Protein AF-A0A6B0VA42-F1 (afdb_monomer)

Structure (mmCIF, N/CA/C/O backbone):
data_AF-A0A6B0VA42-F1
#
_entry.id   AF-A0A6B0VA42-F1
#
loop_
_atom_site.group_PDB
_atom_site.id
_atom_site.type_symbol
_atom_site.label_atom_id
_atom_site.label_alt_id
_atom_site.label_comp_id
_atom_site.label_asym_id
_atom_site.label_entity_id
_atom_site.label_seq_id
_atom_site.pdbx_PDB_ins_code
_atom_site.Cartn_x
_atom_site.Cartn_y
_atom_site.Cartn_z
_atom_site.occupancy
_atom_site.B_iso_or_equiv
_atom_site.auth_seq_id
_atom_site.auth_comp_id
_atom_site.auth_asym_id
_atom_site.auth_atom_id
_atom_site.pdbx_PDB_model_num
ATOM 1 N N . MET A 1 1 ? 1.747 31.977 -70.999 1.00 44.69 1 MET A N 1
ATOM 2 C CA . MET A 1 1 ? 3.084 31.572 -70.512 1.00 44.69 1 MET A CA 1
ATOM 3 C C . MET A 1 1 ? 2.967 30.161 -69.971 1.00 44.69 1 MET A C 1
ATOM 5 O O . MET A 1 1 ? 1.981 29.855 -69.319 1.00 44.69 1 MET A O 1
ATOM 9 N N . ASN A 1 2 ? 3.865 29.289 -70.415 1.00 38.22 2 ASN A N 1
ATOM 10 C CA . ASN A 1 2 ? 3.577 27.893 -70.753 1.00 38.22 2 ASN A CA 1
ATOM 11 C C . ASN A 1 2 ? 3.770 26.934 -69.562 1.00 38.22 2 ASN A C 1
ATOM 13 O O . ASN A 1 2 ? 4.491 27.255 -68.621 1.00 38.22 2 ASN A O 1
ATOM 17 N N . CYS A 1 3 ? 3.230 25.710 -69.646 1.00 45.69 3 CYS A N 1
ATOM 18 C CA . CYS A 1 3 ? 3.520 24.607 -68.705 1.00 45.69 3 CYS A CA 1
ATOM 19 C C . CYS A 1 3 ? 5.027 24.335 -68.506 1.00 45.69 3 CYS A C 1
ATOM 21 O O . CYS A 1 3 ? 5.419 23.721 -67.520 1.00 45.69 3 CYS A O 1
ATOM 23 N N . TRP A 1 4 ? 5.883 24.837 -69.399 1.00 45.12 4 TRP A N 1
ATOM 24 C CA . TRP A 1 4 ? 7.340 24.806 -69.269 1.00 45.12 4 TRP A CA 1
ATOM 25 C C . TRP A 1 4 ? 7.902 25.739 -68.182 1.00 45.12 4 TRP A C 1
ATOM 27 O O . TRP A 1 4 ? 8.903 25.406 -67.557 1.00 45.12 4 TRP A O 1
ATOM 37 N N . THR A 1 5 ? 7.248 26.870 -67.897 1.00 49.97 5 THR A N 1
ATOM 38 C CA . THR A 1 5 ? 7.716 27.834 -66.881 1.00 49.97 5 THR A CA 1
ATOM 39 C C . THR A 1 5 ? 7.358 27.440 -65.444 1.00 49.97 5 THR A C 1
ATOM 41 O O . THR A 1 5 ? 8.061 27.847 -64.528 1.00 49.97 5 THR A O 1
ATOM 44 N N . ALA A 1 6 ? 6.330 26.607 -65.235 1.00 49.38 6 ALA A N 1
ATOM 45 C CA . ALA A 1 6 ? 5.951 26.114 -63.902 1.00 49.38 6 ALA A CA 1
ATOM 46 C C . ALA A 1 6 ? 6.795 24.908 -63.438 1.00 49.38 6 ALA A C 1
ATOM 48 O O . ALA A 1 6 ? 7.031 24.732 -62.246 1.00 49.38 6 ALA A O 1
ATOM 49 N N . ALA A 1 7 ? 7.302 24.097 -64.375 1.00 50.25 7 ALA A N 1
ATOM 50 C CA . ALA A 1 7 ? 8.185 22.972 -64.060 1.00 50.25 7 ALA A CA 1
ATOM 51 C C . ALA A 1 7 ? 9.608 23.426 -63.673 1.00 50.25 7 ALA A C 1
ATOM 53 O O . ALA A 1 7 ? 10.260 22.795 -62.843 1.00 50.25 7 ALA A O 1
ATOM 54 N N . GLN A 1 8 ? 10.087 24.546 -64.230 1.00 50.28 8 GLN A N 1
ATOM 55 C CA . GLN A 1 8 ? 11.404 25.101 -63.895 1.00 50.28 8 GLN A CA 1
ATOM 56 C C . GLN A 1 8 ? 11.434 25.799 -62.529 1.00 50.28 8 GLN A C 1
ATOM 58 O O . GLN A 1 8 ? 12.449 25.723 -61.841 1.00 50.28 8 GLN A O 1
ATOM 63 N N . THR A 1 9 ? 10.335 26.423 -62.093 1.00 52.03 9 THR A N 1
ATOM 64 C CA . THR A 1 9 ? 10.258 27.017 -60.749 1.00 52.03 9 THR A CA 1
ATOM 65 C C . THR A 1 9 ? 10.213 25.957 -59.649 1.00 52.03 9 THR A C 1
ATOM 67 O O . THR A 1 9 ? 10.878 26.141 -58.635 1.00 52.03 9 THR A O 1
ATOM 70 N N . PHE A 1 10 ? 9.544 24.816 -59.867 1.00 49.88 10 PHE A N 1
ATOM 71 C CA . PHE A 1 10 ? 9.511 23.716 -58.890 1.00 49.88 10 PHE A CA 1
ATOM 72 C C . PHE A 1 10 ? 10.843 22.947 -58.788 1.00 49.88 10 PHE A C 1
ATOM 74 O O . PHE A 1 10 ? 11.231 22.526 -57.699 1.00 49.88 10 PHE A O 1
ATOM 81 N N . MET A 1 11 ? 11.593 22.803 -59.890 1.00 49.06 11 MET A N 1
ATOM 82 C CA . MET A 1 11 ? 12.923 22.170 -59.848 1.00 49.06 11 MET A CA 1
ATOM 83 C C . MET A 1 11 ? 14.006 23.070 -59.234 1.00 49.06 11 MET A C 1
ATOM 85 O O . MET A 1 11 ? 14.926 22.560 -58.601 1.00 49.06 11 MET A O 1
ATOM 89 N N . MET A 1 12 ? 13.890 24.397 -59.348 1.00 49.81 12 MET A N 1
ATOM 90 C CA . MET A 1 12 ? 14.850 25.319 -58.725 1.00 49.81 12 MET A CA 1
ATOM 91 C C . MET A 1 12 ? 14.596 25.522 -57.222 1.00 49.81 12 MET A C 1
ATOM 93 O O . MET A 1 12 ? 15.553 25.726 -56.482 1.00 49.81 12 MET A O 1
ATOM 97 N N . SER A 1 13 ? 13.356 25.393 -56.732 1.00 47.53 13 SER A N 1
ATOM 98 C CA . SER A 1 13 ? 13.074 25.398 -55.286 1.00 47.53 13 SER A CA 1
ATOM 99 C C . SER A 1 13 ? 13.470 24.089 -54.593 1.00 47.53 13 SER A C 1
ATOM 101 O O . SER A 1 13 ? 13.867 24.116 -53.431 1.00 47.53 13 SER A O 1
ATOM 103 N N . ALA A 1 14 ? 13.445 22.956 -55.305 1.00 46.78 14 ALA A N 1
ATOM 104 C CA . ALA A 1 14 ? 13.923 21.673 -54.781 1.00 46.78 14 ALA A CA 1
ATOM 105 C C . ALA A 1 14 ? 15.460 21.602 -54.652 1.00 46.78 14 ALA A C 1
ATOM 107 O O . ALA A 1 14 ? 15.970 20.842 -53.836 1.00 46.78 14 ALA A O 1
ATOM 108 N N . LEU A 1 15 ? 16.207 22.424 -55.400 1.00 48.72 15 LEU A N 1
ATOM 109 C CA . LEU A 1 15 ? 17.674 22.493 -55.324 1.00 48.72 15 LEU A CA 1
ATOM 110 C C . LEU A 1 15 ? 18.203 23.496 -54.283 1.00 48.72 15 LEU A C 1
ATOM 112 O O . LEU A 1 15 ? 19.375 23.431 -53.923 1.00 48.72 15 LEU A O 1
ATOM 116 N N . ILE A 1 16 ? 17.359 24.390 -53.754 1.00 49.50 16 ILE A N 1
ATOM 117 C CA . ILE A 1 16 ? 17.755 25.375 -52.726 1.00 49.50 16 ILE A CA 1
ATOM 118 C C . ILE A 1 16 ? 17.548 24.832 -51.295 1.00 49.50 16 ILE A C 1
ATOM 120 O O . ILE A 1 16 ? 18.102 25.372 -50.343 1.00 49.50 16 ILE A O 1
ATOM 124 N N . CYS A 1 17 ? 16.861 23.696 -51.124 1.00 45.25 17 CYS A N 1
ATOM 125 C CA . CYS A 1 17 ? 16.760 22.987 -49.838 1.00 45.25 17 CYS A CA 1
ATOM 126 C C . CYS A 1 17 ? 17.795 21.854 -49.661 1.00 45.25 17 CYS A C 1
ATOM 128 O O . CYS A 1 17 ? 17.625 20.986 -48.811 1.00 45.25 17 CYS A O 1
ATOM 130 N N . SER A 1 18 ? 18.883 21.837 -50.442 1.00 49.12 18 SER A N 1
ATOM 131 C CA . SER A 1 18 ? 19.972 20.845 -50.298 1.00 49.12 18 SER A CA 1
ATOM 132 C C . SER A 1 18 ? 21.356 21.446 -50.025 1.00 49.12 18 SER A C 1
ATOM 134 O O . SER A 1 18 ? 22.364 20.750 -50.087 1.00 49.12 18 SER A O 1
ATOM 136 N N . THR A 1 19 ? 21.434 22.721 -49.649 1.00 50.19 19 THR A N 1
ATOM 137 C CA . THR A 1 19 ? 22.678 23.369 -49.205 1.00 50.19 19 THR A CA 1
ATOM 138 C C . THR A 1 19 ? 22.367 24.108 -47.903 1.00 50.19 19 THR A C 1
ATOM 140 O O . THR A 1 19 ? 21.946 25.254 -47.940 1.00 50.19 19 THR A O 1
ATOM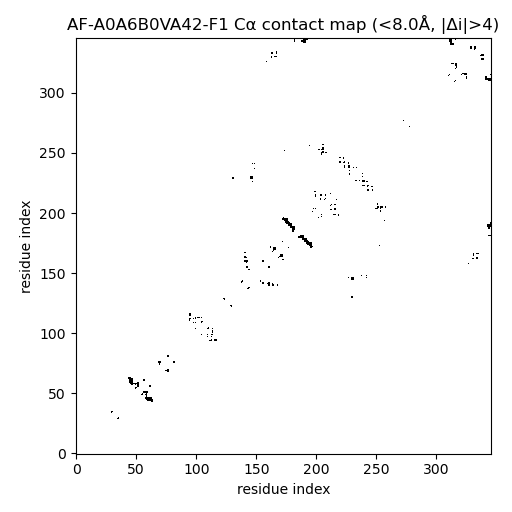 143 N N . THR A 1 20 ? 22.363 23.473 -46.732 1.00 48.91 20 THR A N 1
ATOM 144 C CA . THR A 1 20 ? 23.568 23.078 -45.993 1.00 48.91 20 THR A CA 1
ATOM 145 C C . THR A 1 20 ? 23.289 21.892 -45.056 1.00 48.91 20 THR A C 1
ATOM 147 O O . THR A 1 20 ? 23.184 22.058 -43.841 1.00 48.91 20 THR A O 1
ATOM 150 N N . ALA A 1 21 ? 23.247 20.666 -45.574 1.00 46.59 21 ALA A N 1
ATOM 151 C CA . ALA A 1 21 ? 23.786 19.570 -44.776 1.00 46.59 21 ALA A CA 1
ATOM 152 C C . ALA A 1 21 ? 25.305 19.715 -44.884 1.00 46.59 21 ALA A C 1
ATOM 154 O O . ALA A 1 21 ? 25.906 19.300 -45.873 1.00 46.59 21 ALA A O 1
ATOM 155 N N . HIS A 1 22 ? 25.927 20.410 -43.927 1.00 43.66 22 HIS A N 1
ATOM 156 C CA . HIS A 1 22 ? 27.373 20.322 -43.767 1.00 43.66 22 HIS A CA 1
ATOM 157 C C . HIS A 1 22 ? 27.690 18.831 -43.634 1.00 43.66 22 HIS A C 1
ATOM 159 O O . HIS A 1 22 ? 27.374 18.221 -42.614 1.00 43.66 22 HIS A O 1
ATOM 165 N N . THR A 1 23 ? 28.282 18.231 -44.665 1.00 49.62 23 THR A N 1
ATOM 166 C CA . THR A 1 23 ? 28.913 16.920 -44.559 1.00 49.62 23 THR A CA 1
ATOM 167 C C . THR A 1 23 ? 30.106 17.097 -43.625 1.00 49.62 23 THR A C 1
ATOM 169 O O . THR A 1 23 ? 31.221 17.378 -44.064 1.00 49.62 23 THR A O 1
ATOM 172 N N . LYS A 1 24 ? 29.850 17.038 -42.312 1.00 49.50 24 LYS A N 1
ATOM 173 C CA . LYS A 1 24 ? 30.882 16.803 -41.305 1.00 49.50 24 LYS A CA 1
ATOM 174 C C . LYS A 1 24 ? 31.563 15.500 -41.713 1.00 49.50 24 LYS A C 1
ATOM 176 O O . LYS A 1 24 ? 30.889 14.484 -41.862 1.00 49.50 24 LYS A O 1
ATOM 181 N N . GLY A 1 25 ? 32.859 15.575 -42.005 1.00 50.25 25 GLY A N 1
ATOM 182 C CA . GLY A 1 25 ? 33.636 14.433 -42.480 1.00 50.25 25 GLY A CA 1
ATOM 183 C C . GLY A 1 25 ? 33.580 13.250 -41.511 1.00 50.25 25 GLY A C 1
ATOM 184 O O . GLY A 1 25 ? 33.308 13.426 -40.323 1.00 50.25 25 GLY A O 1
ATOM 185 N N . GLU A 1 26 ? 33.890 12.056 -42.023 1.00 58.03 26 GLU A N 1
ATOM 186 C CA . GLU A 1 26 ? 33.986 10.776 -41.288 1.00 58.03 26 GLU A CA 1
ATOM 187 C C . GLU A 1 26 ? 34.833 10.825 -39.995 1.00 58.03 26 GLU A C 1
ATOM 189 O O . GLU A 1 26 ? 34.763 9.912 -39.168 1.00 58.03 26 GLU A O 1
ATOM 194 N N . ASP A 1 27 ? 35.613 11.887 -39.791 1.00 60.84 27 ASP A N 1
ATOM 195 C CA . ASP A 1 27 ? 36.514 12.070 -38.654 1.00 60.84 27 ASP A CA 1
ATOM 196 C C . ASP A 1 27 ? 35.870 12.672 -37.392 1.00 60.84 27 ASP A C 1
ATOM 198 O O . ASP A 1 27 ? 36.517 12.683 -36.348 1.00 60.84 27 ASP A O 1
ATOM 202 N N . ASP A 1 28 ? 34.604 13.111 -37.428 1.00 80.69 28 ASP A N 1
ATOM 203 C CA . ASP A 1 28 ? 33.901 13.656 -36.244 1.00 80.69 28 ASP A CA 1
ATOM 204 C C . ASP A 1 28 ? 33.003 12.620 -35.528 1.00 80.69 28 ASP A C 1
ATOM 206 O O . ASP A 1 28 ? 32.184 12.951 -34.669 1.00 80.69 28 ASP A O 1
ATOM 210 N N . VAL A 1 29 ? 33.126 11.333 -35.882 1.00 87.69 29 VAL A N 1
ATOM 211 C CA . VAL A 1 29 ? 32.385 10.241 -35.230 1.00 87.69 29 VAL A CA 1
ATOM 212 C C . VAL A 1 29 ? 33.103 9.816 -33.951 1.00 87.69 29 VAL A C 1
ATOM 214 O O . VAL A 1 29 ? 34.269 9.416 -33.976 1.00 87.69 29 VAL A O 1
ATOM 217 N N . CYS A 1 30 ? 32.393 9.837 -32.822 1.00 90.88 30 CYS A N 1
ATOM 218 C CA . CYS A 1 30 ? 32.940 9.382 -31.548 1.00 90.88 30 CYS A CA 1
ATOM 219 C C . CYS A 1 30 ? 33.267 7.877 -31.581 1.00 90.88 30 CYS A C 1
ATOM 221 O O . CYS A 1 30 ? 32.377 7.035 -31.683 1.00 90.88 30 CYS A O 1
ATOM 223 N N . LYS A 1 31 ? 34.552 7.535 -31.429 1.00 92.31 31 LYS A N 1
ATOM 224 C CA . LYS A 1 31 ? 35.068 6.149 -31.433 1.00 92.31 31 LYS A CA 1
ATOM 225 C C . LYS A 1 31 ? 35.488 5.651 -30.046 1.00 92.31 31 LYS A C 1
ATOM 227 O O . LYS A 1 31 ? 36.218 4.672 -29.928 1.00 92.31 31 LYS A O 1
ATOM 232 N N . THR A 1 32 ? 35.071 6.333 -28.978 1.00 95.94 32 THR A N 1
ATOM 233 C CA . THR A 1 32 ? 35.323 5.834 -27.618 1.00 95.94 32 THR A CA 1
ATOM 234 C C . THR A 1 32 ? 34.522 4.556 -27.375 1.00 95.94 32 THR A C 1
ATOM 236 O O . THR A 1 32 ? 33.442 4.372 -27.941 1.00 95.94 32 THR A O 1
ATOM 239 N N . THR A 1 33 ? 35.009 3.691 -26.484 1.00 96.19 33 THR A N 1
ATOM 240 C CA . THR A 1 33 ? 34.310 2.452 -26.110 1.00 96.19 33 THR A CA 1
ATOM 241 C C . THR A 1 33 ? 32.868 2.713 -25.664 1.00 96.19 33 THR A C 1
ATOM 243 O O . THR A 1 33 ? 31.966 1.961 -26.024 1.00 96.19 33 THR A O 1
ATOM 246 N N . HIS A 1 34 ? 32.631 3.804 -24.929 1.00 94.94 34 HIS A N 1
ATOM 247 C CA . HIS A 1 34 ? 31.292 4.192 -24.484 1.00 94.94 34 HIS A CA 1
ATOM 248 C C . HIS A 1 34 ? 30.381 4.593 -25.649 1.00 94.94 34 HIS A C 1
ATOM 250 O O . HIS A 1 34 ? 29.252 4.115 -25.715 1.00 94.94 34 HIS A O 1
ATOM 256 N N . CYS A 1 35 ? 30.873 5.406 -26.592 1.00 95.44 35 CYS A N 1
ATOM 257 C CA . CYS A 1 35 ? 30.102 5.803 -27.772 1.00 95.44 35 CYS A CA 1
ATOM 258 C C . CYS A 1 35 ? 29.757 4.608 -28.663 1.00 95.44 35 CYS A C 1
ATOM 260 O O . CYS A 1 35 ? 28.619 4.484 -29.104 1.00 95.44 35 CYS A O 1
ATOM 262 N N . MET A 1 36 ? 30.714 3.704 -28.893 1.00 95.31 36 MET A N 1
ATOM 263 C CA . MET A 1 36 ? 30.467 2.499 -29.685 1.00 95.31 36 MET A CA 1
ATOM 264 C C . MET A 1 36 ? 29.426 1.594 -29.026 1.00 95.31 36 MET A C 1
ATOM 266 O O . MET A 1 36 ? 28.509 1.132 -29.698 1.00 95.31 36 MET A O 1
ATOM 270 N N . ARG A 1 37 ? 29.534 1.370 -27.709 1.00 95.62 37 ARG A N 1
ATOM 271 C CA . ARG A 1 37 ? 28.561 0.570 -26.959 1.00 95.62 37 ARG A CA 1
ATOM 272 C C . ARG A 1 37 ? 27.157 1.171 -27.037 1.00 95.62 37 ARG A C 1
ATOM 274 O O . ARG A 1 37 ? 26.227 0.461 -27.396 1.00 95.62 37 ARG A O 1
ATOM 281 N N . LEU A 1 38 ? 27.018 2.465 -26.747 1.00 93.88 38 LEU A N 1
ATOM 282 C CA . LEU A 1 38 ? 25.724 3.146 -26.792 1.00 93.88 38 LEU A CA 1
ATOM 283 C C . LEU A 1 38 ? 25.135 3.156 -28.210 1.00 93.88 38 LEU A C 1
ATOM 285 O O . LEU A 1 38 ? 23.942 2.934 -28.382 1.00 93.88 38 LEU A O 1
ATOM 289 N N . GLY A 1 39 ? 25.970 3.377 -29.230 1.00 94.62 39 GLY A N 1
ATOM 290 C CA . GLY A 1 39 ? 25.543 3.337 -30.628 1.00 94.62 39 GLY A CA 1
ATOM 291 C C . GLY A 1 39 ? 24.991 1.969 -31.034 1.00 94.62 39 GLY A C 1
ATOM 292 O O . GLY A 1 39 ? 23.969 1.904 -31.713 1.00 94.62 39 GLY A O 1
ATOM 293 N N . LEU A 1 40 ? 25.621 0.881 -30.577 1.00 93.50 40 LEU A N 1
ATOM 294 C CA . LEU A 1 40 ? 25.123 -0.481 -30.785 1.00 93.50 40 LEU A CA 1
ATOM 295 C C . LEU A 1 40 ? 23.807 -0.728 -30.035 1.00 93.50 40 LEU A C 1
ATOM 297 O O . LEU A 1 40 ? 22.853 -1.204 -30.641 1.00 93.50 40 LEU A O 1
ATOM 301 N N . GLU A 1 41 ? 23.729 -0.358 -28.753 1.00 91.06 41 GLU A N 1
ATOM 302 C CA . GLU A 1 41 ? 22.510 -0.511 -27.943 1.00 91.06 41 GLU A CA 1
ATOM 303 C C . GLU A 1 41 ? 21.316 0.238 -28.566 1.00 91.06 41 GLU A C 1
ATOM 305 O O . GLU A 1 41 ? 20.216 -0.310 -28.655 1.00 91.06 41 GLU A O 1
ATOM 310 N N . LEU A 1 42 ? 21.536 1.460 -29.063 1.00 91.75 42 LEU A N 1
ATOM 311 C CA . LEU A 1 42 ? 20.509 2.252 -29.738 1.00 91.75 42 LEU A CA 1
ATOM 312 C C . LEU A 1 42 ? 20.111 1.642 -31.091 1.00 91.75 42 LEU A C 1
ATOM 314 O O . LEU A 1 42 ? 18.925 1.506 -31.390 1.00 91.75 42 LEU A O 1
ATOM 318 N N . SER A 1 43 ? 21.092 1.240 -31.903 1.00 92.44 43 SER A N 1
ATOM 319 C CA . SER A 1 43 ? 20.843 0.609 -33.205 1.00 92.44 43 SER A CA 1
ATOM 320 C C . SER A 1 43 ? 20.054 -0.700 -33.080 1.00 92.44 43 SER A C 1
ATOM 322 O O . SER A 1 43 ? 19.248 -1.022 -33.956 1.00 92.44 43 SER A O 1
ATOM 324 N N . ASP A 1 44 ? 20.267 -1.454 -32.001 1.00 92.12 44 ASP A N 1
ATOM 325 C CA . ASP A 1 44 ? 19.540 -2.694 -31.720 1.00 92.12 44 ASP A CA 1
ATOM 326 C C . ASP A 1 44 ? 18.060 -2.447 -31.376 1.00 92.12 44 ASP A C 1
ATOM 328 O O . ASP A 1 44 ? 17.215 -3.309 -31.637 1.00 92.12 44 ASP A O 1
ATOM 332 N N . ALA A 1 45 ? 17.728 -1.277 -30.820 1.00 92.56 45 ALA A N 1
ATOM 333 C CA . ALA A 1 45 ? 16.364 -0.894 -30.450 1.00 92.56 45 ALA A CA 1
ATOM 334 C C . ALA A 1 45 ? 15.577 -0.228 -31.597 1.00 92.56 45 ALA A C 1
ATOM 336 O O . ALA A 1 45 ? 14.366 -0.449 -31.710 1.00 92.56 45 ALA A O 1
ATOM 337 N N . ILE A 1 46 ? 16.260 0.531 -32.466 1.00 94.69 46 ILE A N 1
ATOM 338 C CA . ILE A 1 46 ? 15.633 1.329 -33.530 1.00 94.69 46 ILE A CA 1
ATOM 339 C C . ILE A 1 46 ? 15.007 0.456 -34.628 1.00 94.69 46 ILE A C 1
ATOM 341 O O . ILE A 1 46 ? 15.672 -0.362 -35.276 1.00 94.69 46 ILE A O 1
ATOM 345 N N . ASN A 1 47 ? 13.732 0.705 -34.922 1.00 95.94 47 ASN A N 1
ATOM 346 C CA . ASN A 1 47 ? 13.031 0.239 -36.111 1.00 95.94 47 ASN A CA 1
ATOM 347 C C . ASN A 1 47 ? 13.118 1.267 -37.251 1.00 95.94 47 ASN A C 1
ATOM 349 O O . ASN A 1 47 ? 12.203 2.052 -37.470 1.00 95.94 47 ASN A O 1
ATOM 353 N N . ALA A 1 48 ? 14.194 1.204 -38.038 1.00 93.38 48 ALA A N 1
ATOM 354 C CA . ALA A 1 48 ? 14.416 2.108 -39.172 1.00 93.38 48 ALA A CA 1
ATOM 355 C C . ALA A 1 48 ? 13.401 1.966 -40.331 1.00 93.38 48 ALA A C 1
ATOM 357 O O . ALA A 1 48 ? 13.506 2.686 -41.319 1.00 93.38 48 ALA A O 1
ATOM 358 N N . SER A 1 49 ? 12.463 1.014 -40.257 1.00 94.69 49 SER A N 1
ATOM 359 C CA . SER A 1 49 ? 11.376 0.868 -41.232 1.00 94.69 49 SER A CA 1
ATOM 360 C C . SER A 1 49 ? 10.137 1.703 -40.894 1.00 94.69 49 SER A C 1
ATOM 362 O O . SER A 1 49 ? 9.276 1.838 -41.757 1.00 94.69 49 SER A O 1
ATOM 364 N N . ALA A 1 50 ? 10.030 2.226 -39.669 1.00 95.50 50 ALA A N 1
ATOM 365 C CA . ALA A 1 50 ? 8.994 3.183 -39.290 1.00 95.50 50 ALA A CA 1
ATOM 366 C C . ALA A 1 50 ? 9.436 4.614 -39.640 1.00 95.50 50 ALA A C 1
ATOM 368 O O . ALA A 1 50 ? 10.631 4.911 -39.605 1.00 95.50 50 ALA A O 1
ATOM 369 N N . ASP A 1 51 ? 8.491 5.497 -39.966 1.00 95.81 51 ASP A N 1
ATOM 370 C CA . ASP A 1 51 ? 8.775 6.929 -40.091 1.00 95.81 51 ASP A CA 1
ATOM 371 C C . ASP A 1 51 ? 8.730 7.567 -38.687 1.00 95.81 51 ASP A C 1
ATOM 373 O O . ASP A 1 51 ? 7.689 7.497 -38.025 1.00 95.81 51 ASP A O 1
ATOM 377 N N . PRO A 1 52 ? 9.826 8.174 -38.194 1.00 95.88 52 PRO A N 1
ATOM 378 C CA . PRO A 1 52 ? 9.832 8.834 -36.890 1.00 95.88 52 PRO A CA 1
ATOM 379 C C . PRO A 1 52 ? 8.870 10.027 -36.795 1.00 95.88 52 PRO A C 1
ATOM 381 O O . PRO A 1 52 ? 8.536 10.422 -35.680 1.00 95.88 52 PRO A O 1
ATOM 384 N N . CYS A 1 53 ? 8.452 10.620 -37.919 1.00 97.12 53 CYS A N 1
ATOM 385 C CA . CYS A 1 53 ? 7.457 11.691 -37.948 1.00 97.12 53 CYS A CA 1
ATOM 386 C C . CYS A 1 53 ? 6.019 11.174 -37.795 1.00 97.12 53 CYS A C 1
ATOM 388 O O . CYS A 1 53 ? 5.160 11.948 -37.378 1.00 97.12 53 CYS A O 1
ATOM 390 N N . ASP A 1 54 ? 5.779 9.891 -38.081 1.00 97.50 54 ASP A N 1
ATOM 391 C CA . ASP A 1 54 ? 4.463 9.257 -37.951 1.00 97.50 54 ASP A CA 1
ATOM 392 C C . ASP A 1 54 ? 4.308 8.538 -36.601 1.00 97.50 54 ASP A C 1
ATOM 394 O O . ASP A 1 54 ? 3.314 8.728 -35.904 1.00 97.50 54 ASP A O 1
ATOM 398 N N . ASP A 1 55 ? 5.294 7.720 -36.209 1.00 97.00 55 ASP A N 1
ATOM 399 C CA . ASP A 1 55 ? 5.307 7.000 -34.928 1.00 97.00 55 ASP A CA 1
ATOM 400 C C . ASP A 1 55 ? 6.735 6.922 -34.372 1.00 97.00 55 ASP A C 1
ATOM 402 O O . ASP A 1 55 ? 7.493 5.966 -34.585 1.00 97.00 55 ASP A O 1
ATOM 406 N N . PHE A 1 56 ? 7.109 7.962 -33.625 1.00 96.88 56 PHE A N 1
ATOM 407 C CA . PHE A 1 56 ? 8.423 8.037 -32.996 1.00 96.88 56 PHE A CA 1
ATOM 408 C C . PHE A 1 56 ? 8.658 6.900 -31.992 1.00 96.88 56 PHE A C 1
ATOM 410 O O . PHE A 1 56 ? 9.789 6.431 -31.857 1.00 96.88 56 PHE A O 1
ATOM 417 N N . TYR A 1 57 ? 7.610 6.425 -31.307 1.00 95.44 57 TYR A N 1
ATOM 418 C CA . TYR A 1 57 ? 7.734 5.341 -30.334 1.00 95.44 57 TYR A CA 1
ATOM 419 C C . TYR A 1 57 ? 8.064 4.015 -31.025 1.00 95.44 57 TYR A C 1
ATOM 421 O O . TYR A 1 57 ? 8.967 3.300 -30.585 1.00 95.44 57 TYR A O 1
ATOM 429 N N . ASP A 1 58 ? 7.393 3.687 -32.130 1.00 96.31 58 ASP A N 1
ATOM 430 C CA . ASP A 1 58 ? 7.730 2.500 -32.915 1.00 96.31 58 ASP A CA 1
ATOM 431 C C . ASP A 1 58 ? 9.151 2.604 -33.477 1.00 96.31 58 ASP A C 1
ATOM 433 O O . ASP A 1 58 ? 9.949 1.675 -33.313 1.00 96.31 58 ASP A O 1
ATOM 437 N N . TYR A 1 59 ? 9.504 3.766 -34.036 1.00 96.56 59 TYR A N 1
ATOM 438 C CA . TYR A 1 59 ? 10.840 4.016 -34.567 1.00 96.56 59 TYR A CA 1
ATOM 439 C C . TYR A 1 59 ? 11.941 3.770 -33.528 1.00 96.56 59 TYR A C 1
ATOM 441 O O . TYR A 1 59 ? 12.936 3.121 -33.848 1.00 96.56 59 TYR A O 1
ATOM 449 N N . VAL A 1 60 ? 11.783 4.228 -32.282 1.00 95.06 60 VAL A N 1
ATOM 450 C CA . VAL A 1 60 ? 12.845 4.118 -31.263 1.00 95.06 60 VAL A CA 1
ATOM 451 C C . VAL A 1 60 ? 12.768 2.868 -30.381 1.00 95.06 60 VAL A C 1
ATOM 453 O O . VAL A 1 60 ? 13.805 2.425 -29.888 1.00 95.06 60 VAL A O 1
ATOM 456 N N . CYS A 1 61 ? 11.588 2.271 -30.172 1.00 93.25 61 CYS A N 1
ATOM 457 C CA . CYS A 1 61 ? 11.394 1.208 -29.175 1.00 93.25 61 CYS A CA 1
ATOM 458 C C . CYS A 1 61 ? 10.957 -0.148 -29.741 1.00 93.25 61 CYS A C 1
ATOM 460 O O . CYS A 1 61 ? 11.047 -1.153 -29.026 1.00 93.25 61 CYS A O 1
ATOM 462 N N . LYS A 1 62 ? 10.463 -0.237 -30.984 1.00 94.00 62 LYS A N 1
ATOM 463 C CA . LYS A 1 62 ? 9.760 -1.448 -31.443 1.00 94.00 62 LYS A CA 1
ATOM 464 C C . LYS A 1 62 ? 10.614 -2.706 -31.430 1.00 94.00 62 LYS A C 1
ATOM 466 O O . LYS A 1 62 ? 10.134 -3.751 -30.986 1.00 94.00 62 LYS A O 1
ATOM 471 N N . LYS A 1 63 ? 11.874 -2.644 -31.878 1.00 95.25 63 LYS A N 1
ATOM 472 C CA . LYS A 1 63 ? 12.727 -3.844 -31.859 1.00 95.25 63 LYS A CA 1
ATOM 473 C C . LYS A 1 63 ? 13.034 -4.283 -30.433 1.00 95.25 63 LYS A C 1
ATOM 475 O O . LYS A 1 63 ? 12.994 -5.481 -30.155 1.00 95.25 63 LYS A O 1
ATOM 480 N N . TRP A 1 64 ? 13.265 -3.332 -29.526 1.00 93.12 64 TRP A N 1
ATOM 481 C CA . TRP A 1 64 ? 13.466 -3.635 -28.110 1.00 93.12 64 TRP A CA 1
ATOM 482 C C . TRP A 1 64 ? 12.230 -4.302 -27.500 1.00 93.12 64 TRP A C 1
ATOM 484 O O . TRP A 1 64 ? 12.357 -5.359 -26.883 1.00 93.12 64 TRP A O 1
ATOM 494 N N . LYS A 1 65 ? 11.035 -3.748 -27.746 1.00 92.25 65 LYS A N 1
ATOM 495 C CA . LYS A 1 65 ? 9.756 -4.308 -27.284 1.00 92.25 65 LYS A CA 1
ATOM 496 C C . LYS A 1 65 ? 9.530 -5.727 -27.806 1.00 92.25 65 LYS A C 1
ATOM 498 O O . LYS A 1 65 ? 9.093 -6.587 -27.056 1.00 92.25 65 LYS A O 1
ATOM 503 N N . ASN A 1 66 ? 9.856 -5.992 -29.071 1.00 93.31 66 ASN A N 1
ATOM 504 C CA . ASN A 1 66 ? 9.682 -7.319 -29.666 1.00 93.31 66 ASN A CA 1
ATOM 505 C C . ASN A 1 66 ? 10.675 -8.359 -29.119 1.00 93.31 66 ASN A C 1
ATOM 507 O O . ASN A 1 66 ? 10.351 -9.542 -29.048 1.00 93.31 66 ASN A O 1
ATOM 511 N N . LYS A 1 67 ? 11.894 -7.936 -28.764 1.00 92.31 67 LYS A N 1
ATOM 512 C CA . LYS A 1 67 ? 12.941 -8.809 -28.212 1.00 92.31 67 LYS A CA 1
ATOM 513 C C . LYS A 1 67 ? 12.769 -9.054 -26.710 1.00 92.31 67 LYS A C 1
ATOM 515 O O . LYS A 1 67 ? 13.210 -10.087 -26.210 1.00 92.31 67 LYS A O 1
ATOM 520 N N . THR A 1 68 ? 12.174 -8.106 -25.994 1.00 90.94 68 THR A N 1
ATOM 521 C CA . THR A 1 68 ? 12.107 -8.128 -24.533 1.00 90.94 68 THR A CA 1
ATOM 522 C C . THR A 1 68 ? 10.800 -8.741 -24.060 1.00 90.94 68 THR A C 1
ATOM 524 O O . THR A 1 68 ? 9.718 -8.244 -24.357 1.00 90.94 68 THR A O 1
ATOM 527 N N . GLN A 1 69 ? 10.902 -9.814 -23.283 1.00 91.88 69 GLN A N 1
ATOM 528 C CA . GLN A 1 69 ? 9.754 -10.416 -22.618 1.00 91.88 69 GLN A CA 1
ATOM 529 C C . GLN A 1 69 ? 9.550 -9.762 -21.255 1.00 91.88 69 GLN A C 1
ATOM 531 O O . GLN A 1 69 ? 10.511 -9.560 -20.513 1.00 91.88 69 GLN A O 1
ATOM 536 N N . ILE A 1 70 ? 8.297 -9.448 -20.926 1.00 93.00 70 ILE A N 1
ATOM 537 C CA . ILE A 1 70 ? 7.927 -8.996 -19.585 1.00 93.00 70 ILE A CA 1
ATOM 538 C C . ILE A 1 70 ? 8.062 -10.207 -18.649 1.00 93.00 70 ILE A C 1
ATOM 540 O O . ILE A 1 70 ? 7.432 -11.236 -18.917 1.00 93.00 70 ILE A O 1
ATOM 544 N N . PRO A 1 71 ? 8.884 -10.132 -17.586 1.00 91.12 71 PRO A N 1
ATOM 545 C CA . PRO A 1 71 ? 8.975 -11.213 -16.614 1.00 91.12 71 PRO A CA 1
ATOM 546 C C . PRO A 1 71 ? 7.600 -11.527 -16.004 1.00 91.12 71 PRO A C 1
ATOM 548 O O . PRO A 1 71 ? 6.828 -10.604 -15.755 1.00 91.12 71 PRO A O 1
ATOM 551 N N . PRO A 1 72 ? 7.283 -12.800 -15.702 1.00 92.00 72 PRO A N 1
ATOM 552 C CA . PRO A 1 72 ? 5.938 -13.205 -15.275 1.00 92.00 72 PRO A CA 1
ATOM 553 C C . PRO A 1 72 ? 5.493 -12.594 -13.937 1.00 92.00 72 PRO A C 1
ATOM 555 O O . PRO A 1 72 ? 4.310 -12.620 -13.617 1.00 92.00 72 PRO A O 1
ATOM 558 N N . TYR A 1 73 ? 6.432 -12.060 -13.155 1.00 86.50 73 TYR A N 1
ATOM 559 C CA . TYR A 1 73 ? 6.191 -11.420 -11.862 1.00 86.50 73 TYR A CA 1
ATOM 560 C C . TYR A 1 73 ? 6.074 -9.888 -11.948 1.00 86.50 73 TYR A C 1
ATOM 562 O O . TYR A 1 73 ? 5.968 -9.235 -10.913 1.00 86.50 73 TYR A O 1
ATOM 570 N N . LEU A 1 74 ? 6.113 -9.295 -13.149 1.00 88.19 74 LEU A N 1
ATOM 571 C CA . LEU A 1 74 ? 5.977 -7.851 -13.348 1.00 88.19 74 LEU A CA 1
ATOM 572 C C . LEU A 1 74 ? 4.783 -7.526 -14.255 1.00 88.19 74 LEU A C 1
ATOM 574 O O . LEU A 1 74 ? 4.602 -8.176 -15.283 1.00 88.19 74 LEU A O 1
ATOM 578 N N . PRO A 1 75 ? 3.996 -6.482 -13.938 1.00 86.94 75 PRO A N 1
ATOM 579 C CA . PRO A 1 75 ? 2.885 -6.052 -14.788 1.00 86.94 75 PRO A CA 1
ATOM 580 C C . PRO A 1 75 ? 3.359 -5.291 -16.038 1.00 86.94 75 PRO A C 1
ATOM 582 O O . PRO A 1 75 ? 2.643 -5.207 -17.032 1.00 86.94 75 PRO A O 1
ATOM 585 N N . SER A 1 76 ? 4.565 -4.720 -16.000 1.00 89.88 76 SER A N 1
ATOM 586 C CA . SER A 1 76 ? 5.182 -3.990 -17.106 1.00 89.88 76 SER A CA 1
ATOM 587 C C . SER A 1 76 ? 6.704 -4.075 -17.018 1.00 89.88 76 SER A C 1
ATOM 589 O O . SER A 1 76 ? 7.263 -4.317 -15.948 1.00 89.88 76 SER A O 1
ATOM 591 N N . TYR A 1 77 ? 7.392 -3.884 -18.147 1.00 91.94 77 TYR A N 1
ATOM 592 C CA . TYR A 1 77 ? 8.852 -3.911 -18.190 1.00 91.94 77 TYR A CA 1
ATOM 593 C C . TYR A 1 77 ? 9.401 -2.871 -19.162 1.00 91.94 77 TYR A C 1
ATOM 595 O O . TYR A 1 77 ? 8.868 -2.670 -20.251 1.00 91.94 77 TYR A O 1
ATOM 603 N N . GLY A 1 78 ? 10.471 -2.196 -18.753 1.00 90.69 78 GLY A N 1
ATOM 604 C CA . GLY A 1 78 ? 11.048 -1.056 -19.459 1.00 90.69 78 GLY A CA 1
ATOM 605 C C . GLY A 1 78 ? 12.462 -0.762 -18.970 1.00 90.69 78 GLY A C 1
ATOM 606 O O . GLY A 1 78 ? 12.958 -1.406 -18.046 1.00 90.69 78 GLY A O 1
ATOM 607 N N . HIS A 1 79 ? 13.110 0.250 -19.543 1.00 87.81 79 HIS A N 1
ATOM 608 C CA . HIS A 1 79 ? 14.492 0.591 -19.184 1.00 87.81 79 HIS A CA 1
ATOM 609 C C . HIS A 1 79 ? 14.678 0.965 -17.705 1.00 87.81 79 HIS A C 1
ATOM 611 O O . HIS A 1 79 ? 15.684 0.594 -17.107 1.00 87.81 79 HIS A O 1
ATOM 617 N N . LEU A 1 80 ? 13.698 1.626 -17.077 1.00 90.44 80 LEU A N 1
ATOM 618 C CA . LEU A 1 80 ? 13.751 1.902 -15.636 1.00 90.44 80 LEU A CA 1
ATOM 619 C C . LEU A 1 80 ? 13.731 0.618 -14.794 1.00 90.44 80 LEU A C 1
ATOM 621 O O . LEU A 1 80 ? 14.401 0.560 -13.766 1.00 90.44 80 LEU A O 1
ATOM 625 N N . TRP A 1 81 ? 13.015 -0.421 -15.236 1.00 91.62 81 TRP A N 1
ATOM 626 C CA . TRP A 1 81 ? 13.019 -1.722 -14.565 1.00 91.62 81 TRP A CA 1
ATOM 627 C C . TRP A 1 81 ? 14.369 -2.428 -14.691 1.00 91.62 81 TRP A C 1
ATOM 629 O O . TRP A 1 81 ? 14.840 -2.965 -13.698 1.00 91.62 81 TRP A O 1
ATOM 639 N N . LEU A 1 82 ? 15.044 -2.340 -15.845 1.00 88.81 82 LEU A N 1
ATOM 640 C CA . LEU A 1 82 ? 16.410 -2.865 -15.995 1.00 88.81 82 LEU A CA 1
ATOM 641 C C . LEU A 1 82 ? 17.365 -2.244 -14.966 1.00 88.81 82 LEU A C 1
ATOM 643 O O . LEU A 1 82 ? 18.123 -2.952 -14.306 1.00 88.81 82 LEU A O 1
ATOM 647 N N . ILE A 1 83 ? 17.290 -0.922 -14.788 1.00 92.00 83 ILE A N 1
ATOM 648 C CA . ILE A 1 83 ? 18.111 -0.208 -13.804 1.00 92.00 83 ILE A CA 1
ATOM 649 C C . ILE A 1 83 ? 17.741 -0.644 -12.382 1.00 92.00 83 ILE A C 1
ATOM 651 O O . ILE A 1 83 ? 18.631 -0.910 -11.574 1.00 92.00 83 ILE A O 1
ATOM 655 N N . ARG A 1 84 ? 16.444 -0.755 -12.068 1.00 93.19 84 ARG A N 1
ATOM 656 C CA . ARG A 1 84 ? 15.976 -1.244 -10.761 1.00 93.19 84 ARG A CA 1
ATOM 657 C C . ARG A 1 84 ? 16.478 -2.657 -10.472 1.00 93.19 84 ARG A C 1
ATOM 659 O O . ARG A 1 84 ? 16.966 -2.886 -9.371 1.00 93.19 84 ARG A O 1
ATOM 666 N N . ASP A 1 85 ? 16.440 -3.560 -11.448 1.00 91.44 85 ASP A N 1
ATOM 667 C CA . ASP A 1 85 ? 16.939 -4.932 -11.312 1.00 91.44 85 ASP A CA 1
ATOM 668 C C . ASP A 1 85 ? 18.453 -4.956 -11.053 1.00 91.44 85 ASP A C 1
ATOM 670 O O . ASP A 1 85 ? 18.928 -5.696 -10.191 1.00 91.44 85 ASP A O 1
ATOM 674 N N . GLU A 1 86 ? 19.235 -4.138 -11.766 1.00 93.75 86 GLU A N 1
ATOM 675 C CA . GLU A 1 86 ? 20.680 -4.020 -11.529 1.00 93.75 86 GLU A CA 1
ATOM 676 C C . GLU A 1 86 ? 21.004 -3.455 -10.142 1.00 93.75 86 GLU A C 1
ATOM 678 O O . GLU A 1 86 ? 21.922 -3.935 -9.472 1.00 93.75 86 GLU A O 1
ATOM 683 N N . VAL A 1 87 ? 20.252 -2.447 -9.692 1.00 96.38 87 VAL A N 1
ATOM 684 C CA . VAL A 1 87 ? 20.399 -1.875 -8.349 1.00 96.38 87 VAL A CA 1
ATOM 685 C C . VAL A 1 87 ? 20.008 -2.901 -7.286 1.00 96.38 87 VAL A C 1
ATOM 687 O O . VAL A 1 87 ? 20.766 -3.095 -6.339 1.00 96.38 87 VAL A O 1
ATOM 690 N N . ALA A 1 88 ? 18.890 -3.607 -7.462 1.00 94.00 88 ALA A N 1
ATOM 691 C CA . ALA A 1 88 ? 18.434 -4.644 -6.543 1.00 94.00 88 ALA A CA 1
ATOM 692 C C . ALA A 1 88 ? 19.468 -5.770 -6.401 1.00 94.00 88 ALA A C 1
ATOM 694 O O . ALA A 1 88 ? 19.765 -6.179 -5.282 1.00 94.00 88 ALA A O 1
ATOM 695 N N . LYS A 1 89 ? 20.096 -6.204 -7.504 1.00 94.62 89 LYS A N 1
ATOM 696 C CA . LYS A 1 89 ? 21.204 -7.177 -7.479 1.00 94.62 89 LYS A CA 1
ATOM 697 C C . LYS A 1 89 ? 22.400 -6.664 -6.680 1.00 94.62 89 LYS A C 1
ATOM 699 O O . LYS A 1 89 ? 22.906 -7.373 -5.822 1.00 94.62 89 LYS A O 1
ATOM 704 N N . LYS A 1 90 ? 22.817 -5.413 -6.894 1.00 95.38 90 LYS A N 1
ATOM 705 C CA . LYS A 1 90 ? 23.923 -4.816 -6.124 1.00 95.38 90 LYS A CA 1
ATOM 706 C C . LYS A 1 90 ? 23.597 -4.698 -4.636 1.00 95.38 90 LYS A C 1
ATOM 708 O O . LYS A 1 90 ? 24.471 -4.948 -3.809 1.00 95.38 90 LYS A O 1
ATOM 713 N N . ILE A 1 91 ? 22.363 -4.325 -4.290 1.00 94.38 91 ILE A N 1
ATOM 714 C CA . ILE A 1 91 ? 21.895 -4.275 -2.898 1.00 94.38 91 ILE A CA 1
ATOM 715 C C . ILE A 1 91 ? 21.928 -5.679 -2.291 1.00 94.38 91 ILE A C 1
ATOM 717 O O . ILE A 1 91 ? 22.517 -5.853 -1.228 1.00 94.38 91 ILE A O 1
ATOM 721 N N . ASN A 1 92 ? 21.369 -6.672 -2.988 1.00 94.62 92 ASN A N 1
ATOM 722 C CA . ASN A 1 92 ? 21.401 -8.080 -2.600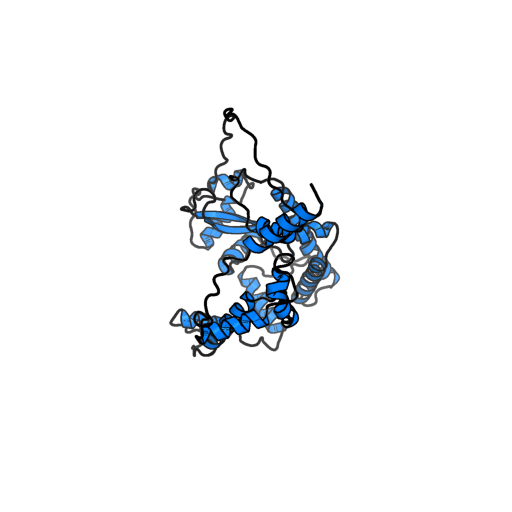 1.00 94.62 92 ASN A CA 1
ATOM 723 C C . ASN A 1 92 ? 22.836 -8.541 -2.325 1.00 94.62 92 ASN A C 1
ATOM 725 O O . ASN A 1 92 ? 23.129 -8.950 -1.209 1.00 94.62 92 ASN A O 1
ATOM 729 N N . ASP A 1 93 ? 23.747 -8.368 -3.284 1.00 93.62 93 ASP A N 1
ATOM 730 C CA . ASP A 1 93 ? 25.149 -8.784 -3.161 1.00 93.62 93 ASP A CA 1
ATOM 731 C C . ASP A 1 93 ? 25.882 -8.049 -2.033 1.00 93.62 93 ASP A C 1
ATOM 733 O O . ASP A 1 93 ? 26.782 -8.596 -1.395 1.00 93.62 93 ASP A O 1
ATOM 737 N N . THR A 1 94 ? 25.513 -6.796 -1.771 1.00 92.81 94 THR A N 1
ATOM 738 C CA . THR A 1 94 ? 26.112 -6.024 -0.682 1.00 92.81 94 THR A CA 1
ATOM 739 C C . THR A 1 94 ? 25.627 -6.536 0.667 1.00 92.81 94 THR A C 1
ATOM 741 O O . THR A 1 94 ? 26.446 -6.769 1.547 1.00 92.81 94 THR A O 1
ATOM 744 N N . LEU A 1 95 ? 24.317 -6.727 0.838 1.00 92.88 95 LEU A N 1
ATOM 745 C CA . LEU A 1 95 ? 23.700 -7.036 2.130 1.00 92.88 95 LEU A CA 1
ATOM 746 C C . LEU A 1 95 ? 23.754 -8.526 2.495 1.00 92.88 95 LEU A C 1
ATOM 748 O O . LEU A 1 95 ? 23.868 -8.861 3.676 1.00 92.88 95 LEU A O 1
ATOM 752 N N . SER A 1 96 ? 23.721 -9.428 1.510 1.00 88.81 96 SER A N 1
ATOM 753 C CA . SER A 1 96 ? 23.799 -10.878 1.736 1.00 88.81 96 SER A CA 1
ATOM 754 C C . SER A 1 96 ? 25.147 -11.304 2.314 1.00 88.81 96 SER A C 1
ATOM 756 O O . SER A 1 96 ? 25.226 -12.281 3.052 1.00 88.81 96 SER A O 1
ATOM 758 N N . ASN A 1 97 ? 26.210 -10.566 1.986 1.00 83.88 97 ASN A N 1
ATOM 759 C CA . ASN A 1 97 ? 27.585 -10.908 2.338 1.00 83.88 97 ASN A CA 1
ATOM 760 C C . ASN A 1 97 ? 28.057 -10.289 3.663 1.00 83.88 97 ASN A C 1
ATOM 762 O O . ASN A 1 97 ? 29.166 -10.580 4.115 1.00 83.88 97 ASN A O 1
ATOM 766 N N . ILE A 1 98 ? 27.244 -9.441 4.300 1.00 87.50 98 ILE A N 1
ATOM 767 C CA . ILE A 1 98 ? 27.599 -8.844 5.591 1.00 87.50 98 ILE A CA 1
ATOM 768 C C . ILE A 1 98 ? 27.423 -9.899 6.683 1.00 87.50 98 ILE A C 1
ATOM 770 O O . ILE A 1 98 ? 26.318 -10.369 6.953 1.00 87.50 98 ILE A O 1
ATOM 774 N N . ASN A 1 99 ? 28.522 -10.252 7.348 1.00 82.06 99 ASN A N 1
ATOM 775 C CA . ASN A 1 99 ? 28.481 -11.145 8.498 1.00 82.06 99 ASN A CA 1
ATOM 776 C C . ASN A 1 99 ? 28.042 -10.368 9.744 1.00 82.06 99 ASN A C 1
ATOM 778 O O . ASN A 1 99 ? 28.843 -9.661 10.353 1.00 82.06 99 ASN A O 1
ATOM 782 N N . VAL A 1 100 ? 26.772 -10.507 10.112 1.00 82.12 100 VAL A N 1
ATOM 783 C CA . VAL A 1 100 ? 26.188 -9.896 11.308 1.00 82.12 100 VAL A CA 1
ATOM 784 C C . VAL A 1 100 ? 25.922 -10.953 12.372 1.00 82.12 100 VAL A C 1
ATOM 786 O O . VAL A 1 100 ? 25.450 -12.055 12.085 1.00 82.12 100 VAL A O 1
ATOM 789 N N . LYS A 1 101 ? 26.175 -10.611 13.637 1.00 75.12 101 LYS A N 1
ATOM 790 C CA . LYS A 1 101 ? 25.665 -11.413 14.751 1.00 75.12 101 LYS A CA 1
ATOM 791 C C . LYS A 1 101 ? 24.184 -11.107 14.921 1.00 75.12 101 LYS A C 1
ATOM 793 O O . LYS A 1 101 ? 23.792 -9.955 15.099 1.00 75.12 101 LYS A O 1
ATOM 798 N N . ALA A 1 102 ? 23.357 -12.147 14.868 1.00 66.94 102 ALA A N 1
ATOM 799 C CA . ALA A 1 102 ? 21.921 -11.997 15.043 1.00 66.94 102 ALA A CA 1
ATOM 800 C C . ALA A 1 102 ? 21.609 -11.269 16.364 1.00 66.94 102 ALA A C 1
ATOM 802 O O . ALA A 1 102 ? 22.154 -11.617 17.411 1.00 66.94 102 ALA A O 1
ATOM 803 N N . PHE A 1 103 ? 20.716 -10.277 16.294 1.00 65.56 103 PHE A N 1
ATOM 804 C CA . PHE A 1 103 ? 20.234 -9.481 17.433 1.00 65.56 103 PHE A CA 1
ATOM 805 C C . PHE A 1 103 ? 21.284 -8.589 18.122 1.00 65.56 103 PHE A C 1
ATOM 807 O O . PHE A 1 103 ? 21.039 -8.101 19.223 1.00 65.56 103 PHE A O 1
ATOM 814 N N . GLN A 1 104 ? 22.431 -8.348 17.481 1.00 74.69 104 GLN A N 1
ATOM 815 C CA . GLN A 1 104 ? 23.498 -7.482 17.991 1.00 74.69 104 GLN A CA 1
ATOM 816 C C . GLN A 1 104 ? 24.018 -6.567 16.877 1.00 74.69 104 GLN A C 1
ATOM 818 O O . GLN A 1 104 ? 25.150 -6.718 16.434 1.00 74.69 104 GLN A O 1
ATOM 823 N N . ALA A 1 105 ? 23.175 -5.648 16.397 1.00 80.94 105 ALA A N 1
ATOM 824 C CA . ALA A 1 105 ? 23.638 -4.588 15.505 1.00 80.94 105 ALA A CA 1
ATOM 825 C C . ALA A 1 105 ? 24.318 -3.477 16.315 1.00 80.94 105 ALA A C 1
ATOM 827 O O . ALA A 1 105 ? 23.717 -2.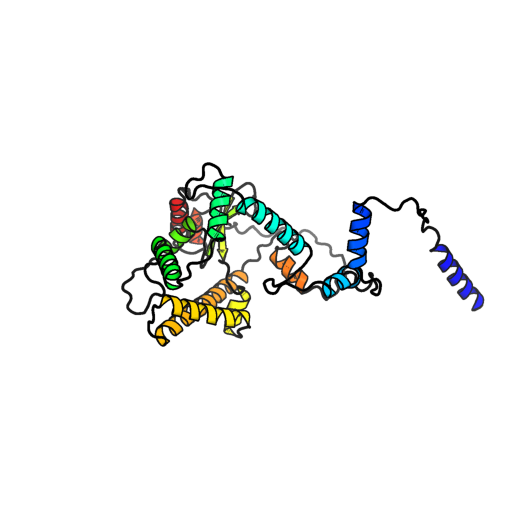896 17.218 1.00 80.94 105 ALA A O 1
ATOM 828 N N . GLU A 1 106 ? 25.554 -3.163 15.957 1.00 86.19 106 GLU A N 1
ATOM 829 C CA . GLU A 1 106 ? 26.365 -2.078 16.507 1.00 86.19 106 GLU A CA 1
ATOM 830 C C . GLU A 1 106 ? 26.358 -0.840 15.590 1.00 86.19 106 GLU A C 1
ATOM 832 O O . GLU A 1 106 ? 26.793 0.241 15.989 1.00 86.19 106 GLU A O 1
ATOM 837 N N . SER A 1 107 ? 25.837 -0.961 14.361 1.00 89.81 107 SER A N 1
ATOM 838 C CA . SER A 1 107 ? 25.732 0.142 13.397 1.00 89.81 107 SER A CA 1
ATOM 839 C C . SER A 1 107 ? 24.464 0.080 12.542 1.00 89.81 107 SER A C 1
ATOM 841 O O . SER A 1 107 ? 23.839 -0.969 12.397 1.00 89.81 107 SER A O 1
ATOM 843 N N . LEU A 1 108 ? 24.116 1.204 11.902 1.00 90.69 108 LEU A N 1
ATOM 844 C CA . LEU A 1 108 ? 22.996 1.276 10.956 1.00 90.69 108 LEU A CA 1
ATOM 845 C C . LEU A 1 108 ? 23.132 0.255 9.814 1.00 90.69 108 LEU A C 1
ATOM 847 O O . LEU A 1 108 ? 22.150 -0.379 9.438 1.00 90.69 108 LEU A O 1
ATOM 851 N N . ASN A 1 109 ? 24.347 0.062 9.297 1.00 89.38 109 ASN A N 1
ATOM 852 C CA . ASN A 1 109 ? 24.606 -0.897 8.224 1.00 89.38 109 ASN A CA 1
ATOM 853 C C . ASN A 1 109 ? 24.298 -2.332 8.668 1.00 89.38 109 ASN A C 1
ATOM 855 O O . ASN A 1 109 ? 23.718 -3.100 7.904 1.00 89.38 109 ASN A O 1
ATOM 859 N N . GLU A 1 110 ? 24.641 -2.685 9.908 1.00 90.19 110 GLU A N 1
ATOM 860 C CA . GLU A 1 110 ? 24.320 -3.998 10.471 1.00 90.19 110 GLU A CA 1
ATOM 861 C C . GLU A 1 110 ? 22.819 -4.156 10.714 1.00 90.19 110 GLU A C 1
ATOM 863 O O . GLU A 1 110 ? 22.273 -5.211 10.410 1.00 90.19 110 GLU A O 1
ATOM 868 N N . THR A 1 111 ? 22.124 -3.110 11.174 1.00 91.25 111 THR A N 1
ATOM 869 C CA . THR A 1 111 ? 20.657 -3.127 11.307 1.00 91.25 111 THR A CA 1
ATOM 870 C C . THR A 1 111 ? 19.978 -3.405 9.965 1.00 91.25 111 THR A C 1
ATOM 872 O O . THR A 1 111 ? 19.100 -4.265 9.886 1.00 91.25 111 THR A O 1
ATOM 875 N N . ILE A 1 112 ? 20.412 -2.726 8.897 1.00 93.06 112 ILE A N 1
ATOM 876 C CA . ILE A 1 112 ? 19.888 -2.932 7.539 1.00 93.06 112 ILE A CA 1
ATOM 877 C C . ILE A 1 112 ? 20.183 -4.360 7.062 1.00 93.06 112 ILE A C 1
ATOM 879 O O . ILE A 1 112 ? 19.294 -5.024 6.531 1.00 93.06 112 ILE A O 1
ATOM 883 N N . ALA A 1 113 ? 21.403 -4.857 7.285 1.00 91.62 113 ALA A N 1
ATOM 884 C CA . ALA A 1 113 ? 21.785 -6.215 6.910 1.00 91.62 113 ALA A CA 1
ATOM 885 C C . ALA A 1 113 ? 20.964 -7.280 7.655 1.00 91.62 113 ALA A C 1
ATOM 887 O O . ALA A 1 113 ? 20.480 -8.216 7.024 1.00 91.62 113 ALA A O 1
ATOM 888 N N . I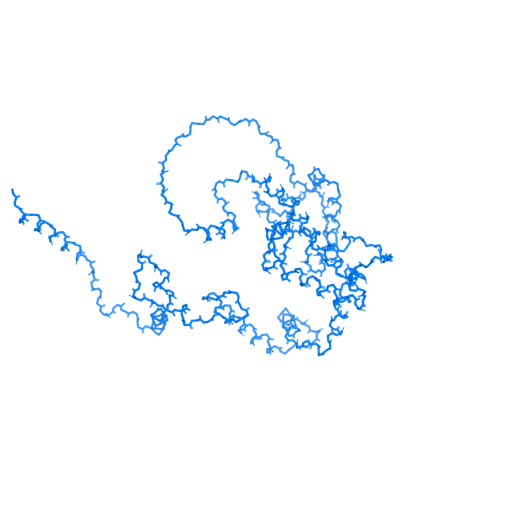LE A 1 114 ? 20.747 -7.125 8.967 1.00 90.38 114 ILE A N 1
ATOM 889 C CA . ILE A 1 114 ? 19.909 -8.035 9.764 1.00 90.38 114 ILE A CA 1
ATOM 890 C C . ILE A 1 114 ? 18.470 -8.038 9.242 1.00 90.38 114 ILE A C 1
ATOM 892 O O . ILE A 1 114 ? 17.894 -9.113 9.077 1.00 90.38 114 ILE A O 1
ATOM 896 N N . ALA A 1 115 ? 17.889 -6.865 8.966 1.00 91.12 115 ALA A N 1
ATOM 897 C CA . ALA A 1 115 ? 16.531 -6.765 8.432 1.00 91.12 115 ALA A CA 1
ATOM 898 C C . ALA A 1 115 ? 16.412 -7.460 7.067 1.00 91.12 115 ALA A C 1
ATOM 900 O O . ALA A 1 115 ? 15.524 -8.288 6.865 1.00 91.12 115 ALA A O 1
ATOM 901 N N . TYR A 1 116 ? 17.360 -7.192 6.165 1.00 92.19 116 TYR A N 1
ATOM 902 C CA . TYR A 1 116 ? 17.431 -7.831 4.855 1.00 92.19 116 TYR A CA 1
ATOM 903 C C . TYR A 1 116 ? 17.566 -9.357 4.970 1.00 92.19 116 TYR A C 1
ATOM 905 O O . TYR A 1 116 ? 16.767 -10.094 4.401 1.00 92.19 116 TYR A O 1
ATOM 913 N N . GLN A 1 117 ? 18.513 -9.854 5.768 1.00 89.00 117 GLN A N 1
ATOM 914 C CA . GLN A 1 117 ? 18.713 -11.293 5.964 1.00 89.00 117 GLN A CA 1
ATOM 915 C C . GLN A 1 117 ? 17.522 -11.963 6.653 1.00 89.00 117 GLN A C 1
ATOM 917 O O . GLN A 1 117 ? 17.268 -13.135 6.407 1.00 89.00 117 GLN A O 1
ATOM 922 N N . SER A 1 118 ? 16.788 -11.250 7.512 1.00 87.81 118 SER A N 1
ATOM 923 C CA . SER A 1 118 ? 15.552 -11.767 8.100 1.00 87.81 118 SER A CA 1
ATOM 924 C C . SER A 1 118 ? 14.447 -11.934 7.060 1.00 87.81 118 SER A C 1
ATOM 926 O O . SER A 1 118 ? 13.705 -12.901 7.153 1.00 87.81 118 SER A O 1
ATOM 928 N N . CYS A 1 119 ? 14.351 -11.018 6.093 1.00 90.31 119 CYS A N 1
ATOM 929 C CA . CYS A 1 119 ? 13.394 -11.084 4.987 1.00 90.31 119 CYS A CA 1
ATOM 930 C C . CYS A 1 119 ? 13.736 -12.204 3.990 1.00 90.31 119 CYS A C 1
ATOM 932 O O . CYS A 1 119 ? 12.850 -12.869 3.475 1.00 90.31 119 CYS A O 1
ATOM 934 N N . MET A 1 120 ? 15.029 -12.442 3.745 1.00 89.00 120 MET A N 1
ATOM 935 C CA . MET A 1 120 ? 15.494 -13.448 2.780 1.00 89.00 120 MET A CA 1
ATOM 936 C C . MET A 1 120 ? 15.538 -14.881 3.326 1.00 89.00 120 MET A C 1
ATOM 938 O O . MET A 1 120 ? 15.847 -15.807 2.574 1.00 89.00 120 MET A O 1
ATOM 942 N N . LYS A 1 121 ? 15.304 -15.086 4.627 1.00 84.50 121 LYS A N 1
ATOM 943 C CA . LYS A 1 121 ? 15.202 -16.438 5.188 1.00 84.50 121 LYS A CA 1
ATOM 944 C C . LYS A 1 121 ? 13.953 -17.107 4.632 1.00 84.50 121 LYS A C 1
ATOM 946 O O . LYS A 1 121 ? 12.895 -16.494 4.611 1.00 84.50 121 LYS A O 1
ATOM 951 N N . GLU A 1 122 ? 14.095 -18.361 4.214 1.00 75.00 122 GLU A N 1
ATOM 952 C CA . GLU A 1 122 ? 12.952 -19.170 3.796 1.00 75.00 122 GLU A CA 1
ATOM 953 C C . GLU A 1 122 ? 11.919 -19.250 4.927 1.00 75.00 122 GLU A C 1
ATOM 955 O O . GLU A 1 122 ? 12.282 -19.387 6.104 1.00 75.00 122 GLU A O 1
ATOM 960 N N . ASP A 1 123 ? 10.643 -19.163 4.552 1.00 72.69 123 ASP A N 1
ATOM 961 C CA . ASP A 1 123 ? 9.520 -19.323 5.471 1.00 72.69 123 ASP A CA 1
ATOM 962 C C . ASP A 1 123 ? 9.602 -20.672 6.198 1.00 72.69 123 ASP A C 1
ATOM 964 O O . ASP A 1 123 ? 10.188 -21.645 5.700 1.00 72.69 123 ASP A O 1
ATOM 968 N N . SER A 1 124 ? 8.986 -20.770 7.382 1.00 66.94 124 SER A N 1
ATOM 969 C CA . SER A 1 124 ? 8.834 -22.076 8.017 1.00 66.94 124 SER A CA 1
ATOM 970 C C . SER A 1 124 ? 8.127 -23.021 7.049 1.00 66.94 124 SER A C 1
ATOM 972 O O . SER A 1 124 ? 7.076 -22.712 6.490 1.00 66.94 124 SER A O 1
ATOM 974 N N . SER A 1 125 ? 8.652 -24.239 6.916 1.00 70.31 125 SER A N 1
ATOM 975 C CA . SER A 1 125 ? 7.960 -25.327 6.209 1.00 70.31 125 SER A CA 1
ATOM 976 C C . SER A 1 125 ? 6.601 -25.706 6.834 1.00 70.31 125 SER A C 1
ATOM 978 O O . SER A 1 125 ? 5.923 -26.603 6.332 1.00 70.31 125 SER A O 1
ATOM 980 N N . GLN A 1 126 ? 6.199 -25.046 7.928 1.00 83.69 126 GLN A N 1
ATOM 981 C CA . GLN A 1 126 ? 4.961 -25.271 8.661 1.00 83.69 126 GLN A CA 1
ATOM 982 C C . GLN A 1 126 ? 4.036 -24.038 8.595 1.00 83.69 126 GLN A C 1
ATOM 984 O O . GLN A 1 126 ? 4.161 -23.129 9.417 1.00 83.69 126 GLN A O 1
ATOM 989 N N . PRO A 1 127 ? 3.033 -24.026 7.695 1.00 82.62 127 PRO A N 1
ATOM 990 C CA . PRO A 1 127 ? 2.089 -22.911 7.560 1.00 82.62 127 PRO A CA 1
ATOM 991 C C . PRO A 1 127 ? 1.365 -22.523 8.859 1.00 82.62 127 PRO A C 1
ATOM 993 O O . PRO A 1 127 ? 1.071 -21.353 9.078 1.00 82.62 127 PRO A O 1
ATOM 996 N N . ALA A 1 128 ? 1.096 -23.491 9.742 1.00 84.56 128 ALA A N 1
ATOM 997 C CA . ALA A 1 128 ? 0.437 -23.233 11.021 1.00 84.56 128 ALA A CA 1
ATOM 998 C C . ALA A 1 128 ? 1.269 -22.327 11.946 1.00 84.56 128 ALA A C 1
ATOM 1000 O O . ALA A 1 128 ? 0.703 -21.468 12.618 1.00 84.56 128 ALA A O 1
ATOM 1001 N N . GLU A 1 129 ? 2.599 -22.474 11.946 1.00 87.81 129 GLU A N 1
ATOM 1002 C CA . GLU A 1 129 ? 3.490 -21.622 12.744 1.00 87.81 129 GLU A CA 1
ATOM 1003 C C . GLU A 1 129 ? 3.475 -20.173 12.235 1.00 87.81 129 GLU A C 1
ATOM 1005 O O . GLU A 1 129 ? 3.485 -19.235 13.033 1.00 87.81 129 GLU A O 1
ATOM 1010 N N . GLU A 1 130 ? 3.414 -19.971 10.915 1.00 87.56 130 GLU A N 1
ATOM 1011 C CA . GLU A 1 130 ? 3.357 -18.627 10.325 1.00 87.56 130 GLU A CA 1
ATOM 1012 C C . GLU A 1 130 ? 2.027 -17.927 10.634 1.00 87.56 130 GLU A C 1
ATOM 1014 O O . GLU A 1 130 ? 2.008 -16.751 11.012 1.00 87.56 130 GLU A O 1
ATOM 1019 N N . ILE A 1 131 ? 0.911 -18.662 10.584 1.00 88.06 131 ILE A N 1
ATOM 1020 C CA . ILE A 1 131 ? -0.392 -18.135 11.008 1.00 88.06 131 ILE A CA 1
ATOM 1021 C C . ILE A 1 131 ? -0.391 -17.785 12.497 1.00 88.06 131 ILE A C 1
ATOM 1023 O O . ILE A 1 131 ? -0.855 -16.705 12.864 1.00 88.06 131 ILE A O 1
ATOM 1027 N N . GLU A 1 132 ? 0.184 -18.625 13.360 1.00 89.50 132 GLU A N 1
ATOM 1028 C CA . GLU A 1 132 ? 0.283 -18.331 14.793 1.00 89.50 132 GLU A CA 1
ATOM 1029 C C . GLU A 1 132 ? 1.105 -17.054 15.057 1.00 89.50 132 GLU A C 1
ATOM 1031 O O . GLU A 1 132 ? 0.724 -16.210 15.876 1.00 89.50 132 GLU A O 1
ATOM 1036 N N . ARG A 1 133 ? 2.219 -16.855 14.340 1.00 90.75 133 ARG A N 1
ATOM 1037 C CA . ARG A 1 133 ? 3.024 -15.623 14.428 1.00 90.75 133 ARG A CA 1
ATOM 1038 C C . ARG A 1 133 ? 2.225 -14.390 14.021 1.00 90.75 133 ARG A C 1
ATOM 1040 O O . ARG A 1 133 ? 2.304 -13.359 14.700 1.00 90.75 133 ARG A O 1
ATOM 1047 N N . LEU A 1 134 ? 1.439 -14.493 12.953 1.00 90.44 134 LEU A N 1
ATOM 1048 C CA . LEU A 1 134 ? 0.582 -13.407 12.490 1.00 90.44 134 LEU A CA 1
ATOM 1049 C C . LEU A 1 134 ? -0.528 -13.106 13.506 1.00 90.44 134 LEU A C 1
ATOM 1051 O O . LEU A 1 134 ? -0.684 -11.955 13.911 1.00 90.44 134 LEU A O 1
ATOM 1055 N N . GLN A 1 135 ? -1.210 -14.124 14.034 1.00 91.94 135 GLN A N 1
ATOM 1056 C CA . GLN A 1 135 ? -2.191 -13.972 15.115 1.00 91.94 135 GLN A CA 1
ATOM 1057 C C . GLN A 1 135 ? -1.578 -13.321 16.367 1.00 91.94 135 GLN A C 1
ATOM 1059 O O . GLN A 1 135 ? -2.180 -12.441 16.983 1.00 91.94 135 GLN A O 1
ATOM 1064 N N . ASN A 1 136 ? -0.363 -13.713 16.751 1.00 93.25 136 ASN A N 1
ATOM 1065 C CA . ASN A 1 136 ? 0.339 -13.114 17.886 1.00 93.25 136 ASN A CA 1
ATOM 1066 C C . ASN A 1 136 ? 0.736 -11.656 17.623 1.00 93.25 136 ASN A C 1
ATOM 1068 O O . ASN A 1 136 ? 0.738 -10.849 18.554 1.00 93.25 136 ASN A O 1
ATOM 1072 N N . THR A 1 137 ? 1.022 -11.299 16.372 1.00 93.25 137 THR A N 1
ATOM 1073 C CA . THR A 1 137 ? 1.246 -9.908 15.959 1.00 93.25 137 THR A CA 1
ATOM 1074 C C . THR A 1 137 ? -0.044 -9.095 16.064 1.00 93.25 137 THR A C 1
ATOM 1076 O O . THR A 1 137 ? -0.039 -8.045 16.700 1.00 93.25 137 THR A O 1
ATOM 1079 N N . LEU A 1 138 ? -1.168 -9.614 15.562 1.00 92.62 138 LEU A N 1
ATOM 1080 C CA . LEU A 1 138 ? -2.488 -8.978 15.680 1.00 92.62 138 LEU A CA 1
ATOM 1081 C C . LEU A 1 138 ? -2.868 -8.697 17.146 1.00 92.62 138 LEU A C 1
ATOM 1083 O O . LEU A 1 138 ? -3.292 -7.587 17.479 1.00 92.62 138 LEU A O 1
ATOM 1087 N N . LYS A 1 139 ? -2.606 -9.646 18.057 1.00 92.62 139 LYS A N 1
ATOM 1088 C CA . LYS A 1 139 ? -2.846 -9.470 19.503 1.00 92.62 139 LYS A CA 1
ATOM 1089 C C . LYS A 1 139 ? -2.081 -8.285 20.098 1.00 92.62 139 LYS A C 1
ATOM 1091 O O . LYS A 1 139 ? -2.623 -7.596 20.962 1.00 92.62 139 LYS A O 1
ATOM 1096 N N . ARG A 1 140 ? -0.851 -8.003 19.640 1.00 92.25 140 ARG A N 1
ATOM 1097 C CA . ARG A 1 140 ? -0.058 -6.843 20.110 1.00 92.25 140 ARG A CA 1
ATOM 1098 C C . ARG A 1 140 ? -0.734 -5.513 19.779 1.00 92.25 140 ARG A C 1
ATOM 1100 O O . ARG A 1 140 ? -0.601 -4.560 20.540 1.00 92.25 140 ARG A O 1
ATOM 1107 N N . PHE A 1 141 ? -1.505 -5.478 18.697 1.00 92.69 141 PHE A N 1
ATOM 1108 C CA . PHE A 1 141 ? -2.275 -4.314 18.265 1.00 92.69 141 PHE A CA 1
ATOM 1109 C C . PHE A 1 141 ? -3.698 -4.265 18.841 1.00 92.69 141 PHE A C 1
ATOM 1111 O O . PHE A 1 141 ? -4.476 -3.384 18.492 1.00 92.69 141 PHE A O 1
ATOM 1118 N N . GLY A 1 142 ? -4.045 -5.168 19.764 1.00 90.75 142 GLY A N 1
ATOM 1119 C CA . GLY A 1 142 ? -5.373 -5.224 20.383 1.00 90.75 142 GLY A CA 1
ATOM 1120 C C . GLY A 1 142 ? -6.410 -6.019 19.586 1.00 90.75 142 GLY A C 1
ATOM 1121 O O . GLY A 1 142 ? -7.559 -6.099 20.010 1.00 90.75 142 GLY A O 1
ATOM 1122 N N . ILE A 1 143 ? -6.016 -6.657 18.481 1.00 91.94 143 ILE A N 1
ATOM 1123 C CA . ILE A 1 143 ? -6.873 -7.573 17.723 1.00 91.94 143 ILE A CA 1
ATOM 1124 C C . ILE A 1 143 ? -6.721 -8.966 18.340 1.00 91.94 143 ILE A C 1
ATOM 1126 O O . ILE A 1 143 ? -5.866 -9.763 17.957 1.00 91.94 143 ILE A O 1
ATOM 1130 N N . LEU A 1 144 ? -7.517 -9.233 19.374 1.00 89.38 144 LEU A N 1
ATOM 1131 C CA . LEU A 1 144 ? -7.425 -10.472 20.151 1.00 89.38 144 LEU A CA 1
ATOM 1132 C C . LEU A 1 144 ? -8.090 -11.674 19.463 1.00 89.38 144 LEU A C 1
ATOM 1134 O O . LEU A 1 144 ? -7.712 -12.813 19.729 1.00 89.38 144 LEU A O 1
ATOM 1138 N N . GLU A 1 145 ? -9.074 -11.418 18.603 1.00 88.62 145 GLU A N 1
ATOM 1139 C CA . GLU A 1 145 ? -9.776 -12.412 17.792 1.00 88.62 145 GLU A CA 1
ATOM 1140 C C . GLU A 1 145 ? -10.097 -11.787 16.427 1.00 88.62 145 GLU A C 1
ATOM 1142 O O . GLU A 1 145 ? -10.728 -10.731 16.365 1.00 88.62 145 GLU A O 1
ATOM 1147 N N . TRP A 1 146 ? -9.670 -12.431 15.339 1.00 90.12 146 TRP A N 1
ATOM 1148 C CA . TRP A 1 146 ? -1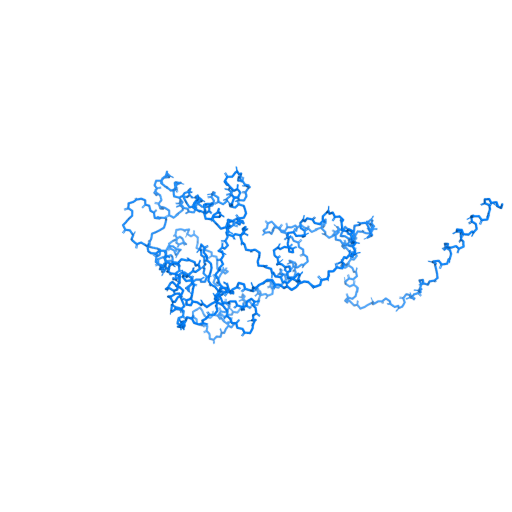0.057 -12.074 13.975 1.00 90.12 146 TRP A CA 1
ATOM 1149 C C . TRP A 1 146 ? -10.207 -13.349 13.130 1.00 90.12 146 TRP A C 1
ATOM 1151 O O . TRP A 1 146 ? -9.318 -14.197 13.197 1.00 90.12 146 TRP A O 1
ATOM 1161 N N . PRO A 1 147 ? -11.286 -13.496 12.341 1.00 90.50 147 PRO A N 1
ATOM 1162 C CA . PRO A 1 147 ? -12.449 -12.612 12.296 1.00 90.50 147 PRO A CA 1
ATOM 1163 C C . PRO A 1 147 ? -13.288 -12.696 13.582 1.00 90.50 147 PRO A C 1
ATOM 1165 O O . PRO A 1 147 ? -13.397 -13.752 14.212 1.00 90.50 147 PRO A O 1
ATOM 1168 N N . ILE A 1 148 ? -13.931 -11.588 13.952 1.00 87.69 148 ILE A N 1
ATOM 1169 C CA . ILE A 1 148 ? -14.889 -11.576 15.063 1.00 87.69 148 ILE A CA 1
ATOM 1170 C C . ILE A 1 148 ? -16.156 -12.289 14.599 1.00 87.69 148 ILE A C 1
ATOM 1172 O O . ILE A 1 148 ? -16.818 -11.854 13.659 1.00 87.69 148 ILE A O 1
ATOM 1176 N N . THR A 1 149 ? -16.511 -13.386 15.263 1.00 84.56 149 THR A N 1
ATOM 1177 C CA . THR A 1 149 ? -17.726 -14.137 14.927 1.00 84.56 149 THR A CA 1
ATOM 1178 C C . THR A 1 149 ? -18.930 -13.726 15.773 1.00 84.56 149 THR A C 1
ATOM 1180 O O . THR A 1 149 ? -18.752 -13.304 16.922 1.00 84.56 149 THR A O 1
ATOM 1183 N N . PRO A 1 150 ? -20.166 -13.900 15.260 1.00 82.00 150 PRO A N 1
ATOM 1184 C CA . PRO A 1 150 ? -21.380 -13.664 16.035 1.00 82.00 150 PRO A CA 1
ATOM 1185 C C . PRO A 1 150 ? -21.344 -14.397 17.383 1.00 82.00 150 PRO A C 1
ATOM 1187 O O . PRO A 1 150 ? -21.082 -15.598 17.439 1.00 82.00 150 PRO A O 1
ATOM 1190 N N . GLY A 1 151 ? -21.589 -13.669 18.475 1.00 80.81 151 GLY A N 1
ATOM 1191 C CA . GLY A 1 151 ? -21.521 -14.201 19.842 1.00 80.81 151 GLY A CA 1
ATOM 1192 C C . GLY A 1 151 ? -20.165 -14.042 20.540 1.00 80.81 151 GLY A C 1
ATOM 1193 O O . GLY A 1 151 ? -20.047 -14.438 21.703 1.00 80.81 151 GLY A O 1
ATOM 1194 N N . SER A 1 152 ? -19.162 -13.442 19.886 1.00 83.69 152 SER A N 1
ATOM 1195 C CA . SER A 1 152 ? -17.931 -13.036 20.571 1.00 83.69 152 SER A CA 1
ATOM 1196 C C . SER A 1 152 ? -18.244 -12.033 21.689 1.00 83.69 152 SER A C 1
ATOM 1198 O O . SER A 1 152 ? -19.091 -11.152 21.548 1.00 83.69 152 SER A O 1
ATOM 1200 N N . LYS A 1 153 ? -17.565 -12.189 22.828 1.00 84.62 153 LYS A N 1
ATOM 1201 C CA . LYS A 1 153 ? -17.676 -11.293 23.996 1.00 84.62 153 LYS A CA 1
ATOM 1202 C C . LYS A 1 153 ? -16.622 -10.184 23.985 1.00 84.62 153 LYS A C 1
ATOM 1204 O O . LYS A 1 153 ? -16.509 -9.442 24.958 1.00 84.62 153 LYS A O 1
ATOM 1209 N N . GLN A 1 154 ? -15.818 -10.126 22.928 1.00 81.69 154 GLN A N 1
ATOM 1210 C CA . GLN A 1 154 ? -14.791 -9.114 22.733 1.00 81.69 154 GLN A CA 1
ATOM 1211 C C . GLN A 1 154 ? -15.455 -7.735 22.650 1.00 81.69 154 GLN A C 1
ATOM 1213 O O . GLN A 1 154 ? -16.287 -7.496 21.779 1.00 81.69 154 GLN A O 1
ATOM 1218 N N . ASN A 1 155 ? -15.087 -6.832 23.557 1.00 82.69 155 ASN A N 1
ATOM 1219 C CA . ASN A 1 155 ? -15.426 -5.421 23.431 1.00 82.69 155 ASN A CA 1
ATOM 1220 C C . ASN A 1 155 ? -14.226 -4.713 22.807 1.00 82.69 155 ASN A C 1
ATOM 1222 O O . ASN A 1 155 ? -13.198 -4.556 23.466 1.00 82.69 155 ASN A O 1
ATOM 1226 N N . ILE A 1 156 ? -14.341 -4.356 21.532 1.00 82.88 156 ILE A N 1
ATOM 1227 C CA . ILE A 1 156 ? -13.233 -3.825 20.744 1.00 82.88 156 ILE A CA 1
ATOM 1228 C C . ILE A 1 156 ? -13.519 -2.368 20.387 1.00 82.88 156 ILE A C 1
ATOM 1230 O O . ILE A 1 156 ? -14.524 -2.058 19.752 1.00 82.88 156 ILE A O 1
ATOM 1234 N N . SER A 1 157 ? -12.602 -1.483 20.780 1.00 89.25 157 SER A N 1
ATOM 1235 C CA . SER A 1 157 ? -12.571 -0.092 20.331 1.00 89.25 157 SER A CA 1
ATOM 1236 C C . SER A 1 157 ? -11.736 0.001 19.059 1.00 89.25 157 SER A C 1
ATOM 1238 O O . SER A 1 157 ? -10.518 -0.202 19.095 1.00 89.25 157 SER A O 1
ATOM 1240 N N . TRP A 1 158 ? -12.373 0.308 17.927 1.00 90.25 158 TRP A N 1
ATOM 1241 C CA . TRP A 1 158 ? -11.649 0.474 16.666 1.00 90.25 158 TRP A CA 1
ATOM 1242 C C . TRP A 1 158 ? -10.659 1.643 16.746 1.00 90.25 158 TRP A C 1
ATOM 1244 O O . TRP A 1 158 ? -9.588 1.547 16.157 1.00 90.25 158 TRP A O 1
ATOM 1254 N N . GLN A 1 159 ? -10.954 2.693 17.527 1.00 92.25 159 GLN A N 1
ATOM 1255 C CA . GLN A 1 159 ? -10.035 3.816 17.736 1.00 92.25 159 GLN A CA 1
ATOM 1256 C C . GLN A 1 159 ? -8.748 3.376 18.443 1.00 92.25 159 GLN A C 1
ATOM 1258 O O . GLN A 1 159 ? -7.664 3.841 18.100 1.00 92.25 159 GLN A O 1
ATOM 1263 N N . GLU A 1 160 ? -8.849 2.472 19.423 1.00 92.56 160 GLU A N 1
ATOM 1264 C CA . GLU A 1 160 ? -7.676 1.941 20.125 1.00 92.56 160 GLU A CA 1
ATOM 1265 C C . GLU A 1 160 ? -6.826 1.064 19.199 1.00 92.56 160 GLU A C 1
ATOM 1267 O O . GLU A 1 160 ? -5.600 1.192 19.188 1.00 92.56 160 GLU A O 1
ATOM 1272 N N . ILE A 1 161 ? -7.469 0.210 18.393 1.00 94.25 161 ILE A N 1
ATOM 1273 C CA . ILE A 1 161 ? -6.775 -0.585 17.370 1.00 94.25 161 ILE A CA 1
ATOM 1274 C C . ILE A 1 161 ? -6.090 0.341 16.365 1.00 94.25 161 ILE A C 1
ATOM 1276 O O . ILE A 1 161 ? -4.900 0.180 16.106 1.00 94.25 161 ILE A O 1
ATOM 1280 N N . TYR A 1 162 ? -6.816 1.330 15.837 1.00 94.50 162 TYR A N 1
ATOM 1281 C CA . TYR A 1 162 ? -6.296 2.278 14.857 1.00 94.50 162 TYR A CA 1
ATOM 1282 C C . TYR A 1 162 ? -5.074 3.015 15.401 1.00 94.50 162 TYR A C 1
ATOM 1284 O O . TYR A 1 162 ? -4.031 3.006 14.761 1.00 94.50 162 TYR A O 1
ATOM 1292 N N . ARG A 1 163 ? -5.145 3.567 16.619 1.00 94.44 163 ARG A N 1
ATOM 1293 C CA . ARG A 1 163 ? -4.009 4.232 17.281 1.00 94.44 163 ARG A CA 1
ATOM 1294 C C . ARG A 1 163 ? -2.778 3.333 17.386 1.00 94.44 163 ARG A C 1
ATOM 1296 O O . ARG A 1 163 ? -1.685 3.729 16.981 1.00 94.44 163 ARG A O 1
ATOM 1303 N N . LYS A 1 164 ? -2.951 2.108 17.895 1.00 93.94 164 LYS A N 1
ATOM 1304 C CA . LYS A 1 164 ? -1.845 1.154 18.065 1.00 93.94 164 LYS A CA 1
ATOM 1305 C C . LYS A 1 164 ? -1.225 0.759 16.729 1.00 93.94 164 LYS A C 1
ATOM 1307 O O . LYS A 1 164 ? -0.004 0.676 16.641 1.00 93.94 164 LYS A O 1
ATOM 1312 N N . ILE A 1 165 ? -2.045 0.515 15.709 1.00 94.62 165 ILE A N 1
ATOM 1313 C CA . ILE A 1 165 ? -1.587 0.140 14.367 1.00 94.62 165 ILE A CA 1
ATOM 1314 C C . ILE A 1 165 ? -0.907 1.324 13.672 1.00 94.62 165 ILE A C 1
ATOM 1316 O O . ILE A 1 165 ? 0.188 1.160 13.134 1.00 94.62 165 ILE A O 1
ATOM 1320 N N . ARG A 1 166 ? -1.491 2.524 13.753 1.00 93.31 166 ARG A N 1
ATOM 1321 C CA . ARG A 1 166 ? -0.938 3.744 13.160 1.00 93.31 166 ARG A CA 1
ATOM 1322 C C . ARG A 1 166 ? 0.451 4.048 13.703 1.00 93.31 166 ARG A C 1
ATOM 1324 O O . ARG A 1 166 ? 1.332 4.359 12.913 1.00 93.31 166 ARG A O 1
ATOM 1331 N N . ILE A 1 167 ? 0.661 3.948 15.017 1.00 93.00 167 ILE A N 1
ATOM 1332 C CA . ILE A 1 167 ? 1.958 4.266 15.637 1.00 93.00 167 ILE A CA 1
ATOM 1333 C C . ILE A 1 167 ? 2.931 3.086 15.605 1.00 93.00 167 ILE A C 1
ATOM 1335 O O . ILE A 1 167 ? 4.118 3.272 15.357 1.00 93.00 167 ILE A O 1
ATOM 1339 N N . GLY A 1 168 ? 2.459 1.867 15.866 1.00 92.81 168 GLY A N 1
ATOM 1340 C CA . GLY A 1 168 ? 3.335 0.702 16.002 1.00 92.81 168 GLY A CA 1
ATOM 1341 C C . GLY A 1 168 ? 3.653 -0.021 14.692 1.00 92.81 168 GLY A C 1
ATOM 1342 O O . GLY A 1 168 ? 4.617 -0.783 14.662 1.00 92.81 168 GLY A O 1
ATOM 1343 N N . ALA A 1 169 ? 2.867 0.191 13.634 1.00 92.69 169 ALA A N 1
ATOM 1344 C CA . ALA A 1 169 ? 3.062 -0.450 12.333 1.00 92.69 169 ALA A CA 1
ATOM 1345 C C . ALA A 1 169 ? 3.031 0.513 11.136 1.00 92.69 169 ALA A C 1
ATOM 1347 O O . ALA A 1 169 ? 3.205 0.048 10.015 1.00 92.69 169 ALA A O 1
ATOM 1348 N N . ASP A 1 170 ? 2.807 1.815 11.354 1.00 92.38 170 ASP A N 1
ATOM 1349 C CA . ASP A 1 170 ? 2.688 2.820 10.284 1.00 92.38 170 ASP A CA 1
ATOM 1350 C C . ASP A 1 170 ? 1.636 2.449 9.219 1.00 92.38 170 ASP A C 1
ATOM 1352 O O . ASP A 1 170 ? 1.772 2.744 8.036 1.00 92.38 170 ASP A O 1
ATOM 1356 N N . MET A 1 171 ? 0.566 1.771 9.646 1.00 91.56 171 MET A N 1
ATOM 1357 C CA . MET A 1 171 ? -0.544 1.375 8.779 1.00 91.56 171 MET A CA 1
ATOM 1358 C C . MET A 1 171 ? -1.787 2.214 9.074 1.00 91.56 171 MET A C 1
ATOM 1360 O O . MET A 1 171 ? -2.049 2.585 10.219 1.00 91.56 171 MET A O 1
ATOM 1364 N N . SER A 1 172 ? -2.564 2.482 8.029 1.00 91.19 172 SER A N 1
ATOM 1365 C CA . SER A 1 172 ? -3.811 3.244 8.091 1.00 91.19 172 SER A CA 1
ATOM 1366 C C . SER A 1 172 ? -4.940 2.447 7.437 1.00 91.19 172 SER A C 1
ATOM 1368 O O . SER A 1 172 ? -4.702 1.685 6.502 1.00 91.19 172 SER A O 1
ATOM 1370 N N . PHE A 1 173 ? -6.154 2.593 7.956 1.00 89.06 173 PHE A N 1
ATOM 1371 C CA . PHE A 1 173 ? -7.378 2.015 7.403 1.00 89.06 173 PHE A CA 1
ATOM 1372 C C . PHE A 1 173 ? -8.535 2.982 7.655 1.00 89.06 173 PHE A C 1
ATOM 1374 O O . PHE A 1 173 ? -8.550 3.666 8.675 1.00 89.06 173 PHE A O 1
ATOM 1381 N N . ILE A 1 174 ? -9.520 3.024 6.753 1.00 87.94 174 ILE A N 1
ATOM 1382 C CA . ILE A 1 174 ? -10.595 4.038 6.696 1.00 87.94 174 ILE A CA 1
ATOM 1383 C C . ILE A 1 174 ? -10.054 5.416 6.274 1.00 87.94 174 ILE A C 1
ATOM 1385 O O . ILE A 1 174 ? -10.443 5.926 5.229 1.00 87.94 174 ILE A O 1
ATOM 1389 N N . PHE A 1 175 ? -9.118 5.984 7.029 1.00 91.06 175 PHE A N 1
ATOM 1390 C CA . PHE A 1 175 ? -8.426 7.242 6.732 1.00 91.06 175 PHE A CA 1
ATOM 1391 C C . PHE A 1 175 ? -6.966 7.138 7.170 1.00 91.06 175 PHE A C 1
ATOM 1393 O O . PHE A 1 175 ? -6.613 6.255 7.947 1.00 91.06 175 PHE A O 1
ATOM 1400 N N . SER A 1 176 ? -6.112 7.989 6.624 1.00 92.69 176 SER A N 1
ATOM 1401 C CA . SER A 1 176 ? -4.713 8.123 7.001 1.00 92.69 176 SER A CA 1
ATOM 1402 C C . SER A 1 176 ? -4.509 9.422 7.772 1.00 92.69 176 SER A C 1
ATOM 1404 O O . SER A 1 176 ? -5.280 10.366 7.630 1.00 92.69 176 SER A O 1
ATOM 1406 N N . VAL A 1 177 ? -3.501 9.445 8.643 1.00 93.94 177 VAL A N 1
ATOM 1407 C CA . VAL A 1 177 ? -3.093 10.651 9.379 1.00 93.94 177 VAL A CA 1
ATOM 1408 C C . VAL A 1 177 ? -1.597 10.807 9.196 1.00 93.94 177 VAL A C 1
ATOM 1410 O O . VAL A 1 177 ? -0.840 9.954 9.662 1.00 93.94 177 VAL A O 1
ATOM 1413 N N . ASN A 1 178 ? -1.169 11.867 8.520 1.00 93.31 178 ASN A N 1
ATOM 1414 C CA . ASN A 1 178 ? 0.226 12.115 8.172 1.00 93.31 178 ASN A CA 1
ATOM 1415 C C . ASN A 1 178 ? 0.654 13.538 8.543 1.00 93.31 178 ASN A C 1
ATOM 1417 O O . ASN A 1 178 ? -0.150 14.368 8.961 1.00 93.31 178 ASN A O 1
ATOM 1421 N N . LEU A 1 179 ? 1.954 13.808 8.426 1.00 93.56 179 LEU A N 1
ATOM 1422 C CA . LEU A 1 179 ? 2.511 15.152 8.548 1.00 93.56 179 LEU A CA 1
ATOM 1423 C C . LEU A 1 179 ? 3.092 15.574 7.205 1.00 93.56 179 LEU A C 1
ATOM 1425 O O . LEU A 1 179 ? 4.207 15.183 6.853 1.00 93.56 179 LEU A O 1
ATOM 1429 N N . ASN A 1 180 ? 2.353 16.417 6.494 1.00 94.19 180 ASN A N 1
ATOM 1430 C CA . ASN A 1 180 ? 2.742 16.937 5.189 1.00 94.19 180 ASN A CA 1
ATOM 1431 C C . ASN A 1 180 ? 3.109 18.428 5.288 1.00 94.19 180 ASN A C 1
ATOM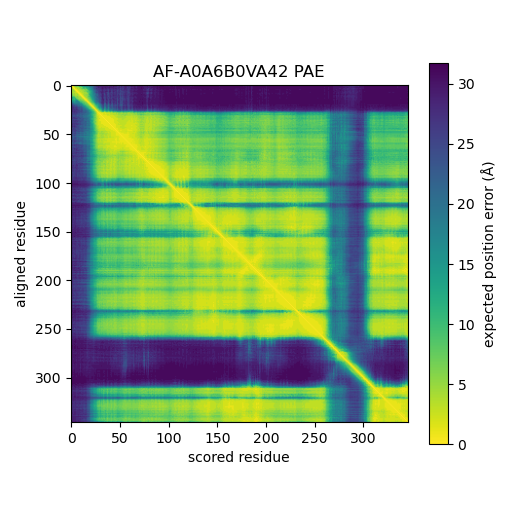 1433 O O . ASN A 1 180 ? 2.855 19.076 6.308 1.00 94.19 180 ASN A O 1
ATOM 1437 N N . PRO A 1 181 ? 3.801 19.010 4.291 1.00 94.19 181 PRO A N 1
ATOM 1438 C CA . PRO A 1 181 ? 3.844 20.465 4.161 1.00 94.19 181 PRO A CA 1
ATOM 1439 C C . PRO A 1 181 ? 2.418 21.038 4.124 1.00 94.19 181 PRO A C 1
ATOM 1441 O O . PRO A 1 181 ? 1.531 20.437 3.521 1.00 94.19 181 PRO A O 1
ATOM 1444 N N . ASN A 1 182 ? 2.196 22.199 4.741 1.00 92.50 182 ASN A N 1
ATOM 1445 C CA . ASN A 1 182 ? 0.928 22.904 4.573 1.00 92.50 182 ASN A CA 1
ATOM 1446 C C . ASN A 1 182 ? 0.753 23.327 3.103 1.00 92.50 182 ASN A C 1
ATOM 1448 O O . ASN A 1 182 ? 1.710 23.804 2.485 1.00 92.50 182 ASN A O 1
ATOM 1452 N N . LEU A 1 183 ? -0.466 23.184 2.571 1.00 88.94 183 LEU A N 1
ATOM 1453 C CA . LEU A 1 183 ? -0.773 23.425 1.153 1.00 88.94 183 LEU A CA 1
ATOM 1454 C C . LEU A 1 183 ? -0.505 24.870 0.695 1.00 88.94 183 LEU A C 1
ATOM 1456 O O . LEU A 1 183 ? -0.172 25.097 -0.464 1.00 88.94 183 LEU A O 1
ATOM 1460 N N . THR A 1 184 ? -0.596 25.847 1.602 1.00 88.38 184 THR A N 1
ATOM 1461 C CA . THR A 1 184 ? -0.385 27.277 1.294 1.00 88.38 184 THR A CA 1
ATOM 1462 C C . THR A 1 184 ? 0.973 27.805 1.761 1.00 88.38 184 THR A C 1
ATOM 1464 O O . THR A 1 184 ? 1.477 28.796 1.231 1.00 88.38 184 THR A O 1
ATOM 1467 N N . ASN A 1 185 ? 1.598 27.146 2.742 1.00 89.19 185 ASN A N 1
ATOM 1468 C CA . ASN A 1 185 ? 2.898 27.521 3.288 1.00 89.19 185 ASN A CA 1
ATOM 1469 C C . ASN A 1 185 ? 3.756 26.288 3.598 1.00 89.19 185 ASN A C 1
ATOM 1471 O O . ASN A 1 185 ? 3.775 25.774 4.717 1.00 89.19 185 ASN A O 1
ATOM 1475 N N . THR A 1 186 ? 4.572 25.880 2.631 1.00 93.81 186 THR A N 1
ATOM 1476 C CA . THR A 1 186 ? 5.419 24.680 2.731 1.00 93.81 186 THR A CA 1
ATOM 1477 C C . THR A 1 186 ? 6.528 24.760 3.789 1.00 93.81 186 THR A C 1
ATOM 1479 O O . THR A 1 186 ? 7.176 23.749 4.067 1.00 93.81 186 THR A O 1
ATOM 1482 N N . SER A 1 187 ? 6.747 25.928 4.410 1.00 94.81 187 SER A N 1
ATOM 1483 C CA . SER A 1 187 ? 7.665 26.080 5.552 1.00 94.81 187 SER A CA 1
ATOM 1484 C C . SER A 1 187 ? 7.058 25.596 6.875 1.00 94.81 187 SER A C 1
ATOM 1486 O O . SER A 1 187 ? 7.777 25.461 7.865 1.00 94.81 187 SER A O 1
ATOM 1488 N N . VAL A 1 188 ? 5.748 25.343 6.905 1.00 93.00 188 VAL A N 1
ATOM 1489 C CA . VAL A 1 188 ? 5.007 24.824 8.058 1.00 93.00 188 VAL A CA 1
ATOM 1490 C C . VAL A 1 188 ? 4.548 23.398 7.752 1.00 93.00 188 VAL A C 1
ATOM 1492 O O . VAL A 1 188 ? 4.233 23.059 6.610 1.00 93.00 188 VAL A O 1
ATOM 1495 N N . ARG A 1 189 ? 4.537 22.537 8.773 1.00 93.50 189 ARG A N 1
ATOM 1496 C CA . ARG A 1 189 ? 3.922 21.207 8.692 1.00 93.50 189 ARG A CA 1
ATOM 1497 C C . ARG A 1 189 ? 2.458 21.297 9.099 1.00 93.50 189 ARG A C 1
ATOM 1499 O O . ARG A 1 189 ? 2.141 21.996 10.058 1.00 93.50 189 ARG A O 1
ATOM 1506 N N . ALA A 1 190 ? 1.616 20.556 8.402 1.00 95.62 190 ALA A N 1
ATOM 1507 C CA . ALA A 1 190 ? 0.216 20.377 8.728 1.00 95.62 190 ALA A CA 1
ATOM 1508 C C . ALA A 1 190 ? -0.075 18.897 8.978 1.00 95.62 190 ALA A C 1
ATOM 1510 O O . ALA A 1 190 ? 0.579 18.012 8.416 1.00 95.62 190 ALA A O 1
ATOM 1511 N N . ILE A 1 191 ? -1.046 18.650 9.849 1.00 96.12 191 ILE A N 1
ATOM 1512 C CA . ILE A 1 191 ? -1.679 17.349 9.995 1.00 96.12 191 ILE A CA 1
ATOM 1513 C C . ILE A 1 191 ? -2.528 17.136 8.750 1.00 96.12 191 ILE A C 1
ATOM 1515 O O . ILE A 1 191 ? -3.350 17.971 8.396 1.00 96.12 191 ILE A O 1
ATOM 1519 N N . ASP A 1 192 ? -2.298 16.023 8.089 1.00 93.56 192 ASP A N 1
ATOM 1520 C CA . ASP A 1 192 ? -2.930 15.679 6.831 1.00 93.56 192 ASP A CA 1
ATOM 1521 C C . ASP A 1 192 ? -3.821 14.466 7.069 1.00 93.56 192 ASP A C 1
ATOM 1523 O O . ASP A 1 192 ? -3.347 13.457 7.605 1.00 93.56 192 ASP A O 1
ATOM 1527 N N . ILE A 1 193 ? -5.111 14.601 6.767 1.00 92.06 193 ILE A N 1
ATOM 1528 C CA . ILE A 1 193 ? -6.102 13.539 6.939 1.00 92.06 193 ILE A CA 1
ATOM 1529 C C . ILE A 1 193 ? -6.667 13.225 5.570 1.00 92.06 193 ILE A C 1
ATOM 1531 O O . ILE A 1 193 ? -7.344 14.056 4.975 1.00 92.06 193 ILE A O 1
ATOM 1535 N N . ASP A 1 194 ? -6.404 12.014 5.101 1.00 89.81 194 ASP A N 1
ATOM 1536 C CA . ASP A 1 194 ? -6.767 11.619 3.745 1.00 89.81 194 ASP A CA 1
ATOM 1537 C C . ASP A 1 194 ? -7.411 10.233 3.727 1.00 89.81 194 ASP A C 1
ATOM 1539 O O . ASP A 1 194 ? -7.352 9.473 4.698 1.00 89.81 194 ASP A O 1
ATOM 1543 N N . ILE A 1 195 ? -8.027 9.882 2.611 1.00 88.94 195 ILE A N 1
ATOM 1544 C CA . ILE A 1 195 ? -8.588 8.569 2.344 1.00 88.94 195 ILE A CA 1
ATOM 1545 C C . ILE A 1 195 ? -7.468 7.523 2.414 1.00 88.94 195 ILE A C 1
ATOM 1547 O O . ILE A 1 195 ? -6.407 7.659 1.808 1.00 88.94 195 ILE A O 1
ATOM 1551 N N . SER A 1 196 ? -7.694 6.441 3.166 1.00 89.50 196 SER A N 1
ATOM 1552 C CA . SER A 1 196 ? -6.776 5.297 3.113 1.00 89.50 196 SER A CA 1
ATOM 1553 C C . SER A 1 196 ? -6.859 4.604 1.758 1.00 89.50 196 SER A C 1
ATOM 1555 O O . SER A 1 196 ? -7.944 4.431 1.207 1.00 89.50 196 SER A O 1
ATOM 1557 N N . GLY A 1 197 ? -5.715 4.140 1.256 1.00 85.44 197 GLY A N 1
ATOM 1558 C CA . GLY A 1 197 ? -5.666 3.356 0.028 1.00 85.44 197 GLY A CA 1
ATOM 1559 C C . GLY A 1 197 ? -6.515 2.084 0.113 1.00 85.44 197 GLY A C 1
ATOM 1560 O O . GLY A 1 197 ? -6.545 1.404 1.140 1.00 85.44 197 GLY A O 1
ATOM 1561 N N . PHE A 1 198 ? -7.173 1.757 -0.995 1.00 89.25 198 PHE A N 1
ATOM 1562 C CA . PHE A 1 198 ? -7.877 0.493 -1.204 1.00 89.25 198 PHE A CA 1
ATOM 1563 C C . PHE A 1 198 ? -6.990 -0.458 -2.021 1.00 89.25 198 PHE A C 1
ATOM 1565 O O . PHE A 1 198 ? -6.093 -0.013 -2.740 1.00 89.25 198 PHE A O 1
ATOM 1572 N N . VAL A 1 199 ? -7.214 -1.773 -1.901 1.00 90.38 199 VAL A N 1
ATOM 1573 C CA . VAL A 1 199 ? -6.429 -2.769 -2.651 1.00 90.38 199 VAL A CA 1
ATOM 1574 C C . VAL A 1 199 ? -6.779 -2.722 -4.149 1.00 90.38 199 VAL A C 1
ATOM 1576 O O . VAL A 1 199 ? -5.885 -2.436 -4.948 1.00 90.38 199 VAL A O 1
ATOM 1579 N N . PRO A 1 200 ? -8.042 -2.924 -4.581 1.00 93.69 200 PRO A N 1
ATOM 1580 C CA . PRO A 1 200 ? -8.520 -2.331 -5.830 1.00 93.69 200 PRO A CA 1
ATOM 1581 C C . PRO A 1 200 ? -8.601 -0.809 -5.688 1.00 93.69 200 PRO A C 1
ATOM 1583 O O . PRO A 1 200 ? -8.728 -0.302 -4.579 1.00 93.69 200 PRO A O 1
ATOM 1586 N N . THR A 1 201 ? -8.570 -0.059 -6.787 1.00 92.00 201 THR A N 1
ATOM 1587 C CA . THR A 1 201 ? -8.689 1.405 -6.690 1.00 92.00 201 THR A CA 1
ATOM 1588 C C . THR A 1 201 ? -10.040 1.814 -6.093 1.00 92.00 201 THR A C 1
ATOM 1590 O O . THR A 1 201 ? -11.030 1.085 -6.212 1.00 92.00 201 THR A O 1
ATOM 1593 N N . LEU A 1 202 ? -10.108 3.006 -5.487 1.00 91.50 202 LEU A N 1
ATOM 1594 C CA . LEU A 1 202 ? -11.356 3.547 -4.935 1.00 91.50 202 LEU A CA 1
ATOM 1595 C C . LEU A 1 202 ? -12.491 3.511 -5.972 1.00 91.50 202 LEU A C 1
ATOM 1597 O O . LEU A 1 202 ? -13.596 3.068 -5.664 1.00 91.50 202 LEU A O 1
ATOM 1601 N N . ASN A 1 203 ? -12.197 3.893 -7.221 1.00 90.94 203 ASN A N 1
ATOM 1602 C CA . ASN A 1 203 ? -13.161 3.816 -8.316 1.00 90.94 203 ASN A CA 1
ATOM 1603 C C . ASN A 1 203 ? -13.589 2.366 -8.601 1.00 90.94 203 ASN A C 1
ATOM 1605 O O . ASN A 1 203 ? -14.779 2.108 -8.735 1.00 90.94 203 ASN A O 1
ATOM 1609 N N . GLN A 1 204 ? -12.671 1.394 -8.641 1.00 94.44 204 GLN A N 1
ATOM 1610 C CA . GLN A 1 204 ? -13.040 -0.015 -8.844 1.00 94.44 204 GLN A CA 1
ATOM 1611 C C . GLN A 1 204 ? -13.981 -0.536 -7.747 1.00 94.44 204 GLN A C 1
ATOM 1613 O O . GLN A 1 204 ? -14.982 -1.185 -8.057 1.00 94.44 204 GLN A O 1
ATOM 1618 N N . ILE A 1 205 ? -13.707 -0.217 -6.477 1.00 95.19 205 ILE A N 1
ATOM 1619 C CA . ILE A 1 205 ? -14.590 -0.575 -5.356 1.00 95.19 205 ILE A CA 1
ATOM 1620 C C . ILE A 1 205 ? -15.942 0.141 -5.466 1.00 95.19 205 ILE A C 1
ATOM 1622 O O . ILE A 1 205 ? -16.987 -0.483 -5.292 1.00 95.19 205 ILE A O 1
ATOM 1626 N N . TYR A 1 206 ? -15.951 1.428 -5.813 1.00 93.25 206 TYR A N 1
ATOM 1627 C CA . TYR A 1 206 ? -17.184 2.187 -6.018 1.00 93.25 206 TYR A CA 1
ATOM 1628 C C . TYR A 1 206 ? -18.047 1.609 -7.155 1.00 93.25 206 TYR A C 1
ATOM 1630 O O . TYR A 1 206 ? -19.261 1.458 -6.994 1.00 93.25 206 TYR A O 1
ATOM 1638 N N . GLN A 1 207 ? -17.443 1.231 -8.288 1.00 93.81 207 GLN A N 1
ATOM 1639 C CA . GLN A 1 207 ? -18.153 0.651 -9.437 1.00 93.81 207 GLN A CA 1
ATOM 1640 C C . GLN A 1 207 ? -18.677 -0.766 -9.174 1.00 93.81 207 GLN A C 1
ATOM 1642 O O . GLN A 1 207 ? -19.644 -1.186 -9.814 1.00 93.81 207 GLN A O 1
ATOM 1647 N N . ALA A 1 208 ? -18.126 -1.476 -8.183 1.00 94.81 208 ALA A N 1
ATOM 1648 C CA . ALA A 1 208 ? -18.540 -2.830 -7.814 1.00 94.81 208 ALA A CA 1
ATOM 1649 C C . ALA A 1 208 ? -20.025 -2.953 -7.425 1.00 94.81 208 ALA A C 1
ATOM 1651 O O . ALA A 1 208 ? -20.577 -4.056 -7.442 1.00 94.81 208 ALA A O 1
ATOM 1652 N N . GLN A 1 209 ? -20.682 -1.837 -7.090 1.00 92.31 209 GLN A N 1
ATOM 1653 C CA . GLN A 1 209 ? -22.127 -1.782 -6.851 1.00 92.31 209 GLN A CA 1
ATOM 1654 C C . GLN A 1 209 ? -22.967 -2.054 -8.114 1.00 92.31 209 GLN A C 1
ATOM 1656 O O . GLN A 1 209 ? -24.123 -2.460 -7.998 1.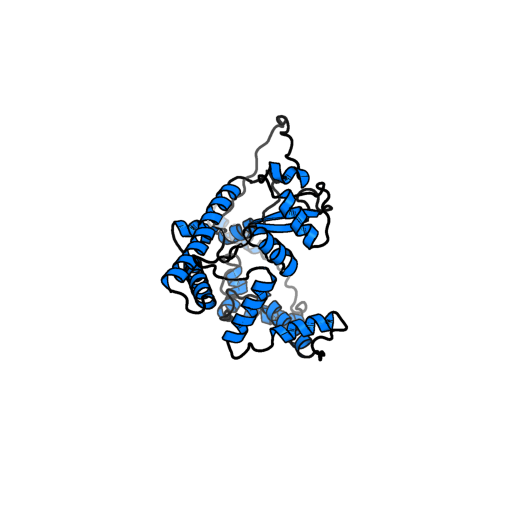00 92.31 209 GLN A O 1
ATOM 1661 N N . TYR A 1 210 ? -22.396 -1.819 -9.299 1.00 93.31 210 TYR A N 1
ATOM 1662 C CA . TYR A 1 210 ? -23.034 -2.028 -10.598 1.00 93.31 210 TYR A CA 1
ATOM 1663 C C . TYR A 1 210 ? -22.436 -3.243 -11.299 1.00 93.31 210 TYR A C 1
ATOM 1665 O O . TYR A 1 210 ? -23.152 -4.177 -11.659 1.00 93.31 210 TYR A O 1
ATOM 1673 N N . GLU A 1 211 ? -21.113 -3.240 -11.465 1.00 95.12 211 GLU A N 1
ATOM 1674 C CA . GLU A 1 211 ? -20.378 -4.300 -12.135 1.00 95.12 211 GLU A CA 1
ATOM 1675 C C . GLU A 1 211 ? -19.015 -4.510 -11.478 1.00 95.12 211 GLU A C 1
ATOM 1677 O O . GLU A 1 211 ? -18.267 -3.575 -11.206 1.00 95.12 211 GLU A O 1
ATOM 1682 N N . LYS A 1 212 ? -18.680 -5.779 -11.246 1.00 95.94 212 LYS A N 1
ATOM 1683 C CA . LYS A 1 212 ? -17.389 -6.180 -10.689 1.00 95.94 212 LYS A CA 1
ATOM 1684 C C . LYS A 1 212 ? -16.446 -6.574 -11.814 1.00 95.94 212 LYS A C 1
ATOM 1686 O O . LYS A 1 212 ? -16.688 -7.574 -12.507 1.00 95.94 212 LYS A O 1
ATOM 1691 N N . ASP A 1 213 ? -15.356 -5.834 -11.959 1.00 96.00 213 ASP A N 1
ATOM 1692 C CA . ASP A 1 213 ? -14.276 -6.204 -12.866 1.00 96.00 213 ASP A CA 1
ATOM 1693 C C . ASP A 1 213 ? -13.485 -7.429 -12.353 1.00 96.00 213 ASP A C 1
ATOM 1695 O O . ASP A 1 213 ? -13.814 -8.046 -11.333 1.00 96.00 213 ASP A O 1
ATOM 1699 N N . GLY A 1 214 ? -12.455 -7.836 -13.099 1.00 96.62 214 GLY A N 1
ATOM 1700 C CA . GLY A 1 214 ? -11.621 -8.980 -12.726 1.00 96.62 214 GLY A CA 1
ATOM 1701 C C . GLY A 1 214 ? -10.825 -8.779 -11.431 1.00 96.62 214 GLY A C 1
ATOM 1702 O O . GLY A 1 214 ? -10.673 -9.735 -10.671 1.00 96.62 214 GLY A O 1
ATOM 1703 N N . ALA A 1 215 ? -10.352 -7.560 -11.159 1.00 95.50 215 ALA A N 1
ATOM 1704 C CA . ALA A 1 215 ? -9.570 -7.248 -9.965 1.00 95.50 215 ALA A CA 1
ATOM 1705 C C . ALA A 1 215 ? -10.449 -7.291 -8.709 1.00 95.50 215 ALA A C 1
ATOM 1707 O O . ALA A 1 215 ? -10.082 -7.927 -7.724 1.00 95.50 215 ALA A O 1
ATOM 1708 N N . VAL A 1 216 ? -11.650 -6.709 -8.774 1.00 97.62 216 VAL A N 1
ATOM 1709 C CA . VAL A 1 216 ? -12.632 -6.735 -7.682 1.00 97.62 216 VAL A CA 1
ATOM 1710 C C . VAL A 1 216 ? -13.068 -8.166 -7.364 1.00 97.62 216 VAL A C 1
ATOM 1712 O O . VAL A 1 216 ? -13.117 -8.549 -6.198 1.00 97.62 216 VAL A O 1
ATOM 1715 N N . LYS A 1 217 ? -13.323 -8.997 -8.384 1.00 97.81 217 LYS A N 1
ATOM 1716 C CA . LYS A 1 217 ? -13.665 -10.418 -8.185 1.00 97.81 217 LYS A CA 1
ATOM 1717 C C . LYS A 1 217 ? -12.538 -11.200 -7.506 1.00 97.81 217 LYS A C 1
ATOM 1719 O O . LYS A 1 217 ? -12.806 -12.008 -6.620 1.00 97.81 217 LYS A O 1
ATOM 1724 N N . ALA A 1 218 ? -11.290 -10.972 -7.918 1.00 97.94 218 ALA A N 1
ATOM 1725 C CA . ALA A 1 218 ? -10.129 -11.598 -7.287 1.00 97.94 218 ALA A CA 1
ATOM 1726 C C . ALA A 1 218 ? -9.957 -11.130 -5.833 1.00 97.94 218 ALA A C 1
ATOM 1728 O O . ALA A 1 218 ? -9.610 -11.929 -4.967 1.00 97.94 218 ALA A O 1
ATOM 1729 N N . TYR A 1 219 ? -10.246 -9.858 -5.557 1.00 97.94 219 TYR A N 1
ATOM 1730 C CA . TYR A 1 219 ? -10.186 -9.296 -4.215 1.00 97.94 219 TYR A CA 1
ATOM 1731 C C . TYR A 1 219 ? -11.277 -9.851 -3.284 1.00 97.94 219 TYR A C 1
ATOM 1733 O O . TYR A 1 219 ? -10.976 -10.208 -2.147 1.00 97.94 219 TYR A O 1
ATOM 1741 N N . GLU A 1 220 ? -12.512 -10.033 -3.762 1.00 97.25 220 GLU A N 1
ATOM 1742 C CA . GLU A 1 220 ? -13.558 -10.723 -2.989 1.00 97.25 220 GLU A CA 1
ATOM 1743 C C . GLU A 1 220 ? -13.148 -12.149 -2.606 1.00 97.25 220 GLU A C 1
ATOM 1745 O O . GLU A 1 220 ? -13.337 -12.568 -1.460 1.00 97.25 220 GLU A O 1
ATOM 1750 N N . ASP A 1 221 ? -12.560 -12.896 -3.547 1.00 97.31 221 ASP A N 1
ATOM 1751 C CA . ASP A 1 221 ? -12.057 -14.237 -3.252 1.00 97.31 221 ASP A CA 1
ATOM 1752 C C . ASP A 1 221 ? -10.886 -14.179 -2.261 1.00 97.31 221 ASP A C 1
ATOM 1754 O O . ASP A 1 221 ? -10.859 -14.948 -1.304 1.00 97.31 221 ASP A O 1
ATOM 1758 N N . PHE A 1 222 ? -9.976 -13.211 -2.398 1.00 97.62 222 PHE A N 1
ATOM 1759 C CA . PHE A 1 222 ? -8.889 -12.996 -1.442 1.00 97.62 222 PHE A CA 1
ATOM 1760 C C . PHE A 1 222 ? -9.400 -12.736 -0.015 1.00 97.62 222 PHE A C 1
ATOM 1762 O O . PHE A 1 222 ? -8.936 -13.395 0.922 1.00 97.62 222 PHE A O 1
ATOM 1769 N N . ILE A 1 223 ? -10.382 -11.843 0.169 1.00 97.19 223 ILE A N 1
ATOM 1770 C CA . ILE A 1 223 ? -11.007 -11.597 1.480 1.00 97.19 223 ILE A CA 1
ATOM 1771 C C . ILE A 1 223 ? -11.591 -12.905 2.017 1.00 97.19 223 ILE A C 1
ATOM 1773 O O . ILE A 1 223 ? -11.312 -13.293 3.153 1.00 97.19 223 ILE A O 1
ATOM 1777 N N . LYS A 1 224 ? -12.363 -13.624 1.196 1.00 95.94 224 LYS A N 1
ATOM 1778 C CA . LYS A 1 224 ? -13.002 -14.882 1.593 1.00 95.94 224 LYS A CA 1
ATOM 1779 C C . LYS A 1 224 ? -11.991 -15.939 2.034 1.00 95.94 224 LYS A C 1
ATOM 1781 O O . LYS A 1 224 ? -12.163 -16.523 3.105 1.00 95.94 224 LYS A O 1
ATOM 1786 N N . GLN A 1 225 ? -10.944 -16.179 1.248 1.00 94.75 225 GLN A N 1
ATOM 1787 C CA . GLN A 1 225 ? -9.901 -17.153 1.582 1.00 94.75 225 GLN A CA 1
ATOM 1788 C C . GLN A 1 225 ? -9.153 -16.750 2.856 1.00 94.75 225 GLN A C 1
ATOM 1790 O O . GLN A 1 225 ? -8.889 -17.601 3.703 1.00 94.75 225 GLN A O 1
ATOM 1795 N N . THR A 1 226 ? -8.882 -15.455 3.042 1.00 94.12 226 THR A N 1
ATOM 1796 C CA . THR A 1 226 ? -8.228 -14.938 4.253 1.00 94.12 226 THR A CA 1
ATOM 1797 C C . THR A 1 226 ? -9.105 -15.148 5.487 1.00 94.12 226 THR A C 1
ATOM 1799 O O . THR A 1 226 ? -8.641 -15.666 6.499 1.00 94.12 226 THR A O 1
ATOM 1802 N N . VAL A 1 227 ? -10.400 -14.832 5.410 1.00 94.75 227 VAL A N 1
ATOM 1803 C CA . VAL A 1 227 ? -11.340 -15.067 6.517 1.00 94.75 227 VAL A CA 1
ATOM 1804 C C . VAL A 1 227 ? -11.408 -16.558 6.859 1.00 94.75 227 VAL A C 1
ATOM 1806 O O . VAL A 1 227 ? -11.340 -16.908 8.036 1.00 94.75 227 VAL A O 1
ATOM 1809 N N . ILE A 1 228 ? -11.490 -17.446 5.863 1.00 91.69 228 ILE A N 1
ATOM 1810 C CA . ILE A 1 228 ? -11.499 -18.904 6.077 1.00 91.69 228 ILE A CA 1
ATOM 1811 C C . ILE A 1 228 ? -10.207 -19.369 6.761 1.00 91.69 228 ILE A C 1
ATOM 1813 O O . ILE A 1 228 ? -10.275 -20.116 7.739 1.00 91.69 228 ILE A O 1
ATOM 1817 N N . LEU A 1 229 ? -9.052 -18.897 6.287 1.00 90.44 229 LEU A N 1
ATOM 1818 C CA . LEU A 1 229 ? -7.733 -19.252 6.813 1.00 90.44 229 LEU A CA 1
ATOM 1819 C C . LEU A 1 229 ? -7.597 -18.930 8.308 1.00 90.44 229 LEU A C 1
ATOM 1821 O O . LEU A 1 229 ? -7.074 -19.743 9.066 1.00 90.44 229 LEU A O 1
ATOM 1825 N N . PHE A 1 230 ? -8.118 -17.786 8.751 1.00 90.25 230 PHE A N 1
ATOM 1826 C CA . PHE A 1 230 ? -8.055 -17.359 10.155 1.00 90.25 230 PHE A CA 1
ATOM 1827 C C . PHE A 1 230 ? -9.193 -17.883 11.029 1.00 90.25 230 PHE A C 1
ATOM 1829 O O . PHE A 1 230 ? -9.170 -17.727 12.247 1.00 90.25 230 PHE A O 1
ATOM 1836 N N . SER A 1 231 ? -10.202 -18.506 10.431 1.00 87.88 231 SER A N 1
ATOM 1837 C CA . SER A 1 231 ? -11.380 -18.958 11.161 1.00 87.88 231 SER A CA 1
ATOM 1838 C C . SER A 1 231 ? -11.205 -20.318 11.835 1.00 87.88 231 SER A C 1
ATOM 1840 O O . SER A 1 231 ? -12.165 -20.798 12.425 1.00 87.88 231 SER A O 1
ATOM 1842 N N . GLU A 1 232 ? -10.034 -20.960 11.746 1.00 83.44 232 GLU A N 1
ATOM 1843 C CA . GLU A 1 232 ? -9.703 -22.221 12.444 1.00 83.44 232 GLU A CA 1
ATOM 1844 C C . GLU A 1 232 ? -10.765 -23.331 12.269 1.00 83.44 232 GLU A C 1
ATOM 1846 O O . GLU A 1 232 ? -11.044 -24.117 13.173 1.00 83.44 232 GLU A O 1
ATOM 1851 N N . GLY A 1 233 ? -11.397 -23.396 11.091 1.00 78.19 233 GLY A N 1
ATOM 1852 C CA . GLY A 1 233 ? -12.431 -24.391 10.788 1.00 78.19 233 GLY A CA 1
ATOM 1853 C C . GLY A 1 233 ? -13.834 -24.075 11.328 1.00 78.19 233 GLY A C 1
ATOM 1854 O O . GLY A 1 233 ? -14.677 -24.973 11.367 1.00 78.19 233 GLY A O 1
ATOM 1855 N N . LYS A 1 234 ? -14.118 -22.823 11.725 1.00 84.56 234 LYS A N 1
ATOM 1856 C CA . LYS A 1 234 ? -15.492 -22.351 11.986 1.00 84.56 234 LYS A CA 1
ATOM 1857 C C . LYS A 1 234 ? -16.385 -22.508 10.740 1.00 84.56 234 LYS A C 1
ATOM 1859 O O . LYS A 1 234 ? -15.913 -22.649 9.613 1.00 84.56 234 LYS A O 1
ATOM 1864 N N . ASP A 1 235 ? -17.699 -22.473 10.966 1.00 89.38 235 ASP A N 1
ATOM 1865 C CA . ASP A 1 235 ? -18.727 -22.722 9.948 1.00 89.38 235 ASP A CA 1
ATOM 1866 C C . ASP A 1 235 ? -18.539 -21.884 8.666 1.00 89.38 235 ASP A C 1
ATOM 1868 O O . ASP A 1 235 ? -18.360 -20.663 8.706 1.00 89.38 235 ASP A O 1
ATOM 1872 N N . ILE A 1 236 ? -18.611 -22.549 7.509 1.00 89.94 236 ILE A N 1
ATOM 1873 C CA . ILE A 1 236 ? -18.360 -21.935 6.198 1.00 89.94 236 ILE A CA 1
ATOM 1874 C C . ILE A 1 236 ? -19.376 -20.841 5.837 1.00 89.94 236 ILE A C 1
ATOM 1876 O O . ILE A 1 236 ? -19.028 -19.876 5.157 1.00 89.94 236 ILE A O 1
ATOM 1880 N N . ASN A 1 237 ? -20.625 -20.956 6.295 1.00 91.88 237 ASN A N 1
ATOM 1881 C CA . ASN A 1 237 ? -21.649 -19.948 6.031 1.00 91.88 237 ASN A CA 1
ATOM 1882 C C . ASN A 1 237 ? -21.379 -18.694 6.862 1.00 91.88 237 ASN A C 1
ATOM 1884 O O . ASN A 1 237 ? -21.503 -17.585 6.349 1.00 91.88 237 ASN A O 1
ATOM 1888 N N . VAL A 1 238 ? -20.954 -18.866 8.120 1.00 91.62 238 VAL A N 1
ATOM 1889 C CA . VAL A 1 238 ? -20.564 -17.748 8.994 1.00 91.62 238 VAL A CA 1
ATOM 1890 C C . VAL A 1 238 ? -19.355 -17.011 8.420 1.00 91.62 238 VAL A C 1
ATOM 1892 O O . VAL A 1 238 ? -19.383 -15.791 8.297 1.00 91.62 238 VAL A O 1
ATOM 1895 N N . THR A 1 239 ? -18.313 -17.738 8.020 1.00 92.88 239 THR A N 1
ATOM 1896 C CA . THR A 1 239 ? -17.089 -17.139 7.460 1.00 92.88 239 THR A CA 1
ATOM 1897 C C . THR A 1 239 ? -17.338 -16.460 6.116 1.00 92.88 239 THR A C 1
ATOM 1899 O O . THR A 1 239 ? -16.901 -15.330 5.913 1.00 92.88 239 THR A O 1
ATOM 1902 N N . THR A 1 240 ? -18.119 -17.080 5.228 1.00 93.94 240 THR A N 1
ATOM 1903 C CA . THR A 1 240 ? -18.507 -16.460 3.950 1.00 93.94 240 THR A CA 1
ATOM 1904 C C . THR A 1 240 ? -19.333 -15.193 4.173 1.00 93.94 240 THR A C 1
ATOM 1906 O O . THR A 1 240 ? -19.140 -14.210 3.463 1.00 93.94 240 THR A O 1
ATOM 1909 N N . LYS A 1 241 ? -20.221 -15.179 5.177 1.00 95.56 241 LYS A N 1
ATOM 1910 C CA . LYS A 1 241 ? -20.997 -13.983 5.514 1.00 95.56 241 LYS A CA 1
ATOM 1911 C C . LYS A 1 241 ? -20.104 -12.852 6.025 1.00 95.56 241 LYS A C 1
ATOM 1913 O O . LYS A 1 241 ? -20.248 -11.736 5.549 1.00 95.56 241 LYS A O 1
ATOM 1918 N N . ILE A 1 242 ? -19.149 -13.143 6.909 1.00 95.75 242 ILE A N 1
ATOM 1919 C CA . ILE A 1 242 ? -18.190 -12.139 7.398 1.00 95.75 242 ILE A CA 1
ATOM 1920 C C . ILE A 1 242 ? -17.362 -11.560 6.247 1.00 95.75 242 ILE A C 1
ATOM 1922 O O . ILE A 1 242 ? -17.200 -10.348 6.165 1.00 95.75 242 ILE A O 1
ATOM 1926 N N . ALA A 1 243 ? -16.863 -12.408 5.344 1.00 96.81 243 ALA A N 1
ATOM 1927 C CA . ALA A 1 243 ? -16.122 -11.950 4.171 1.00 96.81 243 ALA A CA 1
ATOM 1928 C C . ALA A 1 243 ? -16.963 -11.015 3.287 1.00 96.81 243 ALA A C 1
ATOM 1930 O O . ALA A 1 243 ? -16.473 -9.971 2.860 1.00 96.81 243 ALA A O 1
ATOM 1931 N N . GLN A 1 244 ? -18.238 -11.357 3.066 1.00 96.81 244 GLN A N 1
ATOM 1932 C CA . GLN A 1 244 ? -19.161 -10.494 2.331 1.00 96.81 244 GLN A CA 1
ATOM 1933 C C . GLN A 1 244 ? -19.405 -9.170 3.060 1.00 96.81 244 GLN A C 1
ATOM 1935 O O . GLN A 1 244 ? -19.400 -8.126 2.424 1.00 96.81 244 GLN A O 1
ATOM 1940 N N . ASP A 1 245 ? -19.578 -9.198 4.382 1.00 96.94 245 ASP A N 1
ATOM 1941 C CA . ASP A 1 245 ? -19.823 -7.992 5.177 1.00 96.94 245 ASP A CA 1
ATOM 1942 C C . ASP A 1 245 ? -18.618 -7.031 5.149 1.00 96.94 245 ASP A C 1
ATOM 1944 O O . ASP A 1 245 ? -18.814 -5.818 5.114 1.00 96.94 245 ASP A O 1
ATOM 1948 N N . ILE A 1 246 ? -17.382 -7.553 5.109 1.00 96.31 246 ILE A N 1
ATOM 1949 C CA . ILE A 1 246 ? -16.163 -6.746 4.910 1.00 96.31 246 ILE A CA 1
ATOM 1950 C C . ILE A 1 246 ? -16.200 -6.056 3.544 1.00 96.31 246 ILE A C 1
ATOM 1952 O O . ILE A 1 246 ? -16.013 -4.844 3.459 1.00 96.31 246 ILE A O 1
ATOM 1956 N N . PHE A 1 247 ? -16.474 -6.811 2.479 1.00 97.25 247 PHE A N 1
ATOM 1957 C CA . PHE A 1 247 ? -16.522 -6.254 1.130 1.00 97.25 247 PHE A CA 1
ATOM 1958 C C . PHE A 1 247 ? -17.650 -5.222 0.969 1.00 97.25 247 PHE A C 1
ATOM 1960 O O . PHE A 1 247 ? -17.435 -4.134 0.438 1.00 97.25 247 PHE A O 1
ATOM 1967 N N . ASP A 1 248 ? -18.843 -5.522 1.483 1.00 97.12 248 ASP A N 1
ATOM 1968 C CA . ASP A 1 248 ? -19.989 -4.612 1.450 1.00 97.12 248 ASP A CA 1
ATOM 1969 C C . ASP A 1 248 ? -19.705 -3.326 2.244 1.00 97.12 248 ASP A C 1
ATOM 1971 O O . ASP A 1 248 ? -20.134 -2.241 1.841 1.00 97.12 248 ASP A O 1
ATOM 1975 N N . PHE A 1 249 ? -18.968 -3.422 3.359 1.00 95.75 249 PHE A N 1
ATOM 1976 C CA . PHE A 1 249 ? -18.505 -2.256 4.107 1.00 95.75 249 PHE A CA 1
ATOM 1977 C C . PHE A 1 249 ? -17.578 -1.379 3.262 1.00 95.75 249 PHE A C 1
ATOM 1979 O O . PHE A 1 249 ? -17.814 -0.175 3.189 1.00 95.75 249 PHE A O 1
ATOM 1986 N N . GLU A 1 250 ? -16.582 -1.953 2.582 1.00 95.62 250 GLU A N 1
ATOM 1987 C CA . GLU A 1 250 ? -15.677 -1.191 1.711 1.00 95.62 250 GLU A CA 1
ATOM 1988 C C . GLU A 1 250 ? -16.416 -0.520 0.546 1.00 95.62 250 GLU A C 1
ATOM 1990 O O . GLU A 1 250 ? -16.174 0.652 0.262 1.00 95.62 250 GLU A O 1
ATOM 1995 N N . VAL A 1 251 ? -17.378 -1.209 -0.078 1.00 95.69 251 VAL A N 1
ATOM 1996 C CA . VAL A 1 251 ? -18.227 -0.633 -1.135 1.00 95.69 251 VAL A CA 1
ATOM 1997 C C . VAL A 1 251 ? -19.061 0.535 -0.606 1.00 95.69 251 VAL A C 1
ATOM 1999 O O . VAL A 1 251 ? -19.187 1.561 -1.272 1.00 95.69 251 VAL A O 1
ATOM 2002 N N . ASN A 1 252 ? -19.643 0.410 0.588 1.00 95.50 252 ASN A N 1
ATOM 2003 C CA . ASN A 1 252 ? -20.418 1.498 1.185 1.00 95.50 252 ASN A CA 1
ATOM 2004 C C . ASN A 1 252 ? -19.530 2.666 1.621 1.00 95.50 252 ASN A C 1
ATOM 2006 O O . ASN A 1 252 ? -19.910 3.815 1.411 1.00 95.50 252 ASN A O 1
ATOM 2010 N N . LEU A 1 253 ? -18.339 2.390 2.155 1.00 93.12 253 LEU A N 1
ATOM 2011 C CA . LEU A 1 253 ? -17.353 3.417 2.469 1.00 93.12 253 LEU A CA 1
ATOM 2012 C C . LEU A 1 253 ? -16.947 4.179 1.203 1.00 93.12 253 LEU A C 1
ATOM 2014 O O . LEU A 1 253 ? -17.011 5.403 1.189 1.00 93.12 253 LEU A O 1
ATOM 2018 N N . ALA A 1 254 ? -16.626 3.474 0.114 1.00 93.06 254 ALA A N 1
ATOM 2019 C CA . ALA A 1 254 ? -16.270 4.093 -1.160 1.00 93.06 254 ALA A CA 1
ATOM 2020 C C . ALA A 1 254 ? -17.382 5.000 -1.712 1.00 93.06 254 ALA A C 1
ATOM 2022 O O . ALA A 1 254 ? -17.089 6.055 -2.268 1.00 93.06 254 ALA A O 1
ATOM 2023 N N . LYS A 1 255 ? -18.661 4.642 -1.522 1.00 91.69 255 LYS A N 1
ATOM 2024 C CA . LYS A 1 255 ? -19.792 5.511 -1.896 1.00 91.69 255 LYS A CA 1
ATOM 2025 C C . LYS A 1 255 ? -19.813 6.813 -1.109 1.00 91.69 255 LYS A C 1
ATOM 2027 O O . LYS A 1 255 ? -20.060 7.855 -1.704 1.00 91.69 255 LYS A O 1
ATOM 2032 N N . GLU A 1 256 ? -19.601 6.764 0.204 1.00 89.50 256 GLU A N 1
ATOM 2033 C CA . GLU A 1 256 ? -19.566 7.981 1.023 1.00 89.50 256 GLU A CA 1
ATOM 2034 C C . GLU A 1 256 ? -18.360 8.854 0.666 1.00 89.50 256 GLU A C 1
ATOM 2036 O O . GLU A 1 256 ? -18.503 10.064 0.526 1.00 89.50 256 GLU A O 1
ATOM 2041 N N . LEU A 1 257 ? -17.200 8.242 0.421 1.00 87.75 257 LEU A N 1
ATOM 2042 C CA . LEU A 1 257 ? -15.996 8.959 0.004 1.00 87.75 257 LEU A CA 1
ATOM 2043 C C . LEU A 1 257 ? -16.149 9.615 -1.375 1.00 87.75 257 LEU A C 1
ATOM 2045 O O . LEU A 1 257 ? -15.745 10.761 -1.550 1.00 87.75 257 LEU A O 1
ATOM 2049 N N . ASN A 1 258 ? -16.789 8.942 -2.335 1.00 83.75 258 ASN A N 1
ATOM 2050 C CA . ASN A 1 258 ? -17.011 9.505 -3.667 1.00 83.75 258 ASN A CA 1
ATOM 2051 C C . ASN A 1 258 ? -17.910 10.753 -3.634 1.00 83.75 258 ASN A C 1
ATOM 2053 O O . ASN A 1 258 ? -17.658 11.701 -4.369 1.00 83.75 258 ASN A O 1
ATOM 2057 N N . LYS A 1 259 ? -18.917 10.800 -2.746 1.00 81.06 259 LYS A N 1
ATOM 2058 C CA . LYS A 1 259 ? -19.740 12.013 -2.557 1.00 81.06 259 LYS A CA 1
ATOM 2059 C C . LYS A 1 259 ? -18.902 13.211 -2.109 1.00 81.06 259 LYS A C 1
ATOM 2061 O O . LYS A 1 259 ? -19.201 14.336 -2.492 1.00 81.06 259 LYS A O 1
ATOM 2066 N N . SER A 1 260 ? -17.884 12.971 -1.283 1.00 66.69 260 SER A N 1
ATOM 2067 C CA . SER A 1 260 ? -16.988 14.016 -0.781 1.00 66.69 260 SER A CA 1
ATOM 2068 C C . SER A 1 260 ? -16.001 14.494 -1.847 1.00 66.69 260 SER A C 1
ATOM 2070 O O . SER A 1 260 ? -15.688 15.681 -1.886 1.00 66.69 260 SER A O 1
ATOM 2072 N N . LEU A 1 261 ? -15.554 13.599 -2.736 1.00 63.50 261 LEU A N 1
ATOM 2073 C CA . LEU A 1 261 ? -14.685 13.941 -3.869 1.00 63.50 261 LEU A CA 1
ATOM 2074 C C . LEU A 1 261 ? -15.415 14.752 -4.949 1.00 63.50 261 LEU A C 1
ATOM 2076 O O . LEU A 1 261 ? -14.805 15.596 -5.592 1.00 63.50 261 LEU A O 1
ATOM 2080 N N . GLU A 1 262 ? -16.731 14.578 -5.097 1.00 55.72 262 GLU A N 1
ATOM 2081 C CA . GLU A 1 262 ? -17.557 15.443 -5.953 1.00 55.72 262 GLU A CA 1
ATOM 2082 C C . GLU A 1 262 ? -17.711 16.881 -5.402 1.00 55.72 262 GLU A C 1
ATOM 2084 O O . GLU A 1 262 ? -18.265 17.734 -6.096 1.00 55.72 262 GLU A O 1
ATOM 2089 N N . PHE A 1 263 ? -17.245 17.179 -4.176 1.00 43.56 263 PHE A N 1
ATOM 2090 C CA . PHE A 1 263 ? -17.553 18.436 -3.479 1.00 43.56 263 PHE A CA 1
ATOM 2091 C C . PHE A 1 263 ? -16.372 19.383 -3.207 1.00 43.56 263 PHE A C 1
ATOM 2093 O O . PHE A 1 263 ? -16.602 20.461 -2.659 1.00 43.56 263 PHE A O 1
ATOM 2100 N N . VAL A 1 264 ? -15.127 19.061 -3.571 1.00 43.56 264 VAL A N 1
ATOM 2101 C CA . VAL A 1 264 ? -13.992 19.966 -3.302 1.00 43.56 264 VAL A CA 1
ATOM 2102 C C . VAL A 1 264 ? -12.978 19.936 -4.444 1.00 43.56 264 VAL A C 1
ATOM 2104 O O . VAL A 1 264 ? -11.961 19.259 -4.369 1.00 43.56 264 VAL A O 1
ATOM 2107 N N . GLU A 1 265 ? -13.229 20.732 -5.479 1.00 37.41 265 GLU A N 1
ATOM 2108 C CA . GLU A 1 265 ? -12.141 21.374 -6.215 1.00 37.41 265 GLU A CA 1
ATOM 2109 C C . GLU A 1 265 ? -12.006 22.767 -5.576 1.00 37.41 265 GLU A C 1
ATOM 2111 O O . GLU A 1 265 ? -12.877 23.621 -5.769 1.00 37.41 265 GLU A O 1
ATOM 2116 N N . PRO A 1 266 ? -11.023 23.008 -4.688 1.00 40.94 266 PRO A N 1
ATOM 2117 C CA . PRO A 1 266 ? -10.686 24.377 -4.333 1.00 40.94 266 PRO A CA 1
ATOM 2118 C C . PRO A 1 266 ? -10.233 25.054 -5.626 1.00 40.94 266 PRO A C 1
ATOM 2120 O O . PRO A 1 266 ? -9.522 24.417 -6.401 1.00 40.94 266 PRO A O 1
ATOM 2123 N N . ASP A 1 267 ? -10.596 26.321 -5.842 1.00 38.31 267 ASP A N 1
ATOM 2124 C CA . ASP A 1 267 ? -10.002 27.159 -6.892 1.00 38.31 267 ASP A CA 1
ATOM 2125 C C . ASP A 1 267 ? -8.478 27.244 -6.653 1.00 38.31 267 ASP A C 1
ATOM 2127 O O . ASP A 1 267 ? -7.963 28.174 -6.024 1.00 38.31 267 ASP A O 1
ATOM 2131 N N . LEU A 1 268 ? -7.741 26.223 -7.086 1.00 42.56 268 LEU A N 1
ATOM 2132 C CA . LEU A 1 268 ? -6.298 26.243 -7.173 1.00 42.56 268 LEU A CA 1
ATOM 2133 C C . LEU A 1 268 ? -5.958 27.152 -8.359 1.00 42.56 268 LEU A C 1
ATOM 2135 O O . LEU A 1 268 ? -6.613 27.069 -9.397 1.00 42.56 268 LEU A O 1
ATOM 2139 N N . PRO A 1 269 ? -4.959 28.042 -8.236 1.00 43.62 269 PRO A N 1
ATOM 2140 C CA . PRO A 1 269 ? -4.460 28.784 -9.388 1.00 43.62 269 PRO A CA 1
ATOM 2141 C C . PRO A 1 269 ? -4.135 27.799 -10.520 1.00 43.62 269 PRO A C 1
ATOM 2143 O O . PRO A 1 269 ? -3.506 26.781 -10.229 1.00 43.62 269 PRO A O 1
ATOM 2146 N N . ASP A 1 270 ? -4.528 28.128 -11.758 1.00 44.81 270 ASP A N 1
ATOM 2147 C CA . ASP A 1 270 ? -4.507 27.323 -13.007 1.00 44.81 270 ASP A CA 1
ATOM 2148 C C . ASP A 1 270 ? -3.214 26.523 -13.341 1.00 44.81 270 ASP A C 1
ATOM 2150 O O . ASP A 1 270 ? -3.144 25.858 -14.370 1.00 44.81 270 ASP A O 1
ATOM 2154 N N . ASP A 1 271 ? -2.179 26.556 -12.501 1.00 42.31 271 ASP A N 1
ATOM 21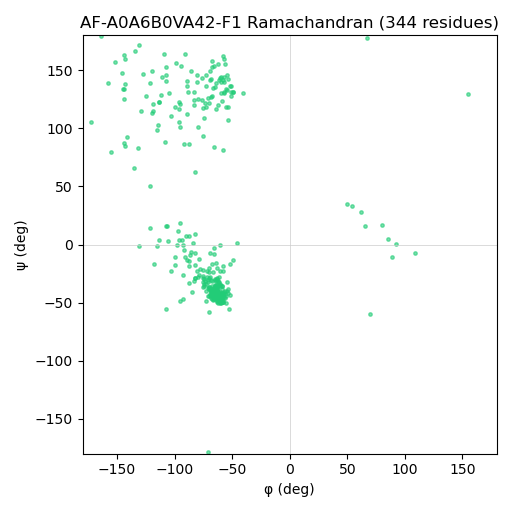55 C CA . ASP A 1 271 ? -0.864 25.948 -12.727 1.00 42.31 271 ASP A CA 1
ATOM 2156 C C . ASP A 1 271 ? -0.585 24.665 -11.913 1.00 42.31 271 ASP A C 1
ATOM 2158 O O . ASP A 1 271 ? 0.519 24.120 -12.006 1.00 42.31 271 ASP A O 1
ATOM 2162 N N . TYR A 1 272 ? -1.531 24.146 -11.121 1.00 42.03 272 TYR A N 1
ATOM 2163 C CA . TYR A 1 272 ? -1.321 22.905 -10.354 1.00 42.03 272 TYR A CA 1
ATOM 2164 C C . TYR A 1 272 ? -2.128 21.725 -10.907 1.00 42.03 272 TYR A C 1
ATOM 2166 O O . TYR A 1 272 ? -3.230 21.431 -10.462 1.00 42.03 272 TYR A O 1
ATOM 2174 N N . ILE A 1 273 ? -1.532 21.003 -11.857 1.00 40.75 273 ILE A N 1
ATOM 2175 C CA . ILE A 1 273 ? -2.010 19.677 -12.269 1.00 40.75 273 ILE A CA 1
ATOM 2176 C C . ILE A 1 273 ? -1.654 18.676 -11.159 1.00 40.75 273 ILE A C 1
ATOM 2178 O O . ILE A 1 273 ? -0.478 18.511 -10.816 1.00 40.75 273 ILE A O 1
ATOM 2182 N N . SER A 1 274 ? -2.661 18.000 -10.600 1.00 46.50 274 SER A N 1
ATOM 2183 C CA . SER A 1 274 ? -2.479 16.866 -9.687 1.00 46.50 274 SER A CA 1
ATOM 2184 C C . SER A 1 274 ? -1.706 15.731 -10.378 1.00 46.50 274 SER A C 1
ATOM 2186 O O . SER A 1 274 ? -1.883 15.462 -11.566 1.00 46.50 274 SER A O 1
ATOM 2188 N N . TYR A 1 275 ? -0.853 15.012 -9.642 1.00 42.62 275 TYR A N 1
ATOM 2189 C CA . TYR A 1 275 ? -0.108 13.863 -10.184 1.00 42.62 275 TYR A CA 1
ATOM 2190 C C . TYR A 1 275 ? -1.044 12.744 -10.692 1.00 42.62 275 TYR A C 1
ATOM 2192 O O . TYR A 1 275 ? -0.655 11.961 -11.561 1.00 42.62 275 TYR A O 1
ATOM 2200 N N . GLU A 1 276 ? -2.283 12.689 -10.190 1.00 39.94 276 GLU A N 1
ATOM 2201 C CA . GLU A 1 276 ? -3.325 11.777 -10.676 1.00 39.94 276 GLU A CA 1
ATOM 2202 C C . GLU A 1 276 ? -3.916 12.222 -12.024 1.00 39.94 276 GLU A C 1
ATOM 2204 O O . GLU A 1 276 ? -4.108 11.385 -12.908 1.00 39.94 276 GLU A O 1
ATOM 2209 N N . ASP A 1 277 ? -4.080 13.527 -12.260 1.00 44.81 277 ASP A N 1
ATOM 2210 C CA . ASP A 1 277 ? -4.514 14.065 -13.560 1.00 44.81 277 ASP A CA 1
ATOM 2211 C C . ASP A 1 277 ? -3.449 13.885 -14.646 1.00 44.81 277 ASP A C 1
ATOM 2213 O O . ASP A 1 277 ? -3.759 13.653 -15.819 1.00 44.81 277 ASP A O 1
ATOM 2217 N N . TYR A 1 278 ? -2.170 13.899 -14.266 1.00 41.31 278 TYR A N 1
ATOM 2218 C CA . TYR A 1 278 ? -1.081 13.570 -15.185 1.00 41.31 278 TYR A CA 1
ATOM 2219 C C . TYR A 1 278 ? -1.129 12.099 -15.635 1.00 41.31 278 TYR A C 1
ATOM 2221 O O . TYR A 1 278 ? -0.870 11.788 -16.796 1.00 41.31 278 TYR A O 1
ATOM 2229 N N . LEU A 1 279 ? -1.506 11.174 -14.748 1.00 37.78 279 LEU A N 1
ATOM 2230 C CA . LEU A 1 279 ? -1.646 9.757 -15.104 1.00 37.78 279 LEU A CA 1
ATOM 2231 C C . LEU A 1 279 ? -2.911 9.489 -15.931 1.00 37.78 279 LEU A C 1
ATOM 2233 O O . LEU A 1 279 ? -2.867 8.681 -16.861 1.00 37.78 279 LEU A O 1
ATOM 2237 N N . ASN A 1 280 ? -4.005 10.199 -15.651 1.00 40.88 280 ASN A N 1
ATOM 2238 C CA . ASN A 1 280 ? -5.243 10.090 -16.422 1.00 40.88 280 ASN A CA 1
ATOM 2239 C C . ASN A 1 280 ? -5.113 10.710 -17.826 1.00 40.88 280 ASN A C 1
ATOM 2241 O O . ASN A 1 280 ? -5.574 10.115 -18.799 1.00 40.88 280 ASN A O 1
ATOM 2245 N N . SER A 1 281 ? -4.395 11.827 -17.976 1.00 42.12 281 SER A N 1
ATOM 2246 C CA . SER A 1 281 ? -4.144 12.460 -19.286 1.00 42.12 281 SER A CA 1
ATOM 2247 C C . SER A 1 281 ? -3.201 11.660 -20.201 1.00 42.12 281 SER A C 1
ATOM 2249 O O . SER A 1 281 ? -3.288 11.756 -21.430 1.00 42.12 281 SER A O 1
ATOM 2251 N N . ILE A 1 282 ? -2.341 10.805 -19.639 1.00 43.12 282 ILE A N 1
ATOM 2252 C CA . ILE A 1 282 ? -1.518 9.866 -20.421 1.00 43.12 282 ILE A CA 1
ATOM 2253 C C . ILE A 1 282 ? -2.363 8.721 -21.005 1.00 43.12 282 ILE A C 1
ATOM 2255 O O . ILE A 1 282 ? -2.026 8.204 -22.069 1.00 43.12 282 ILE A O 1
ATOM 2259 N N . ASN A 1 283 ? -3.475 8.349 -20.364 1.00 38.81 283 ASN A N 1
ATOM 2260 C CA . ASN A 1 283 ? -4.367 7.309 -20.884 1.00 38.81 283 ASN A CA 1
ATOM 2261 C C . ASN A 1 283 ? -5.354 7.815 -21.948 1.00 38.81 283 ASN A C 1
ATOM 2263 O O . ASN A 1 283 ? -5.870 6.992 -22.702 1.00 38.81 283 ASN A O 1
ATOM 2267 N N . ASP A 1 284 ? -5.581 9.130 -22.040 1.00 37.50 284 ASP A N 1
ATOM 2268 C CA . ASP A 1 284 ? -6.606 9.719 -22.919 1.00 37.50 284 ASP A CA 1
ATOM 2269 C C . ASP A 1 284 ? -6.053 10.581 -24.073 1.00 37.50 284 ASP A C 1
ATOM 2271 O O . ASP A 1 284 ? -6.800 11.137 -24.880 1.00 37.50 284 ASP A O 1
ATOM 2275 N N . SER A 1 285 ? -4.728 10.662 -24.240 1.00 35.97 285 SER A N 1
ATOM 2276 C CA . SER A 1 285 ? -4.102 11.399 -25.351 1.00 35.97 285 SER A CA 1
ATOM 2277 C C . SER A 1 285 ? -4.054 10.583 -26.654 1.00 35.97 285 SER A C 1
ATOM 2279 O O . SER A 1 285 ? -3.008 10.313 -27.236 1.00 35.97 285 SER A O 1
ATOM 2281 N N . SER A 1 286 ? -5.243 10.244 -27.153 1.00 39.09 286 SER A N 1
ATOM 2282 C CA . SER A 1 286 ? -5.519 9.960 -28.566 1.00 39.09 286 SER A CA 1
ATOM 2283 C C . SER A 1 286 ? -6.604 10.918 -29.074 1.00 39.09 286 SER A C 1
ATOM 2285 O O . SER A 1 286 ? -7.591 10.498 -29.674 1.00 39.09 286 SER A O 1
ATOM 2287 N N . SER A 1 287 ? -6.458 12.222 -28.848 1.00 30.19 287 SER A N 1
ATOM 2288 C CA . SER A 1 287 ? -7.101 13.209 -29.718 1.00 30.19 287 SER A CA 1
ATOM 2289 C C . SER A 1 287 ? -6.410 14.570 -29.647 1.00 30.19 287 SER A C 1
ATOM 2291 O O . SER A 1 287 ? -5.932 15.022 -28.614 1.00 30.19 287 SER A O 1
ATOM 2293 N N . THR A 1 288 ? -6.298 15.157 -30.829 1.00 30.70 288 THR A N 1
ATOM 2294 C CA . THR A 1 288 ? -5.684 16.426 -31.225 1.00 30.70 288 THR A CA 1
ATOM 2295 C C . THR A 1 288 ? -6.093 17.636 -30.379 1.00 30.70 288 THR A C 1
ATOM 2297 O O . THR A 1 288 ? -7.282 17.911 -30.249 1.00 30.70 288 THR A O 1
ATOM 2300 N N . ILE A 1 289 ? -5.111 18.423 -29.923 1.00 30.45 289 ILE A N 1
ATOM 2301 C CA . ILE A 1 289 ? -5.318 19.777 -29.384 1.00 30.45 289 ILE A CA 1
ATOM 2302 C C . ILE A 1 289 ? -4.896 20.793 -30.455 1.00 30.45 289 ILE A C 1
ATOM 2304 O O . ILE A 1 289 ? -3.709 20.932 -30.750 1.00 30.45 289 ILE A O 1
ATOM 2308 N N . GLU A 1 290 ? -5.866 21.509 -31.027 1.00 27.86 290 GLU A N 1
ATOM 2309 C CA . GLU A 1 290 ? -5.642 22.815 -31.656 1.00 27.86 290 GLU A CA 1
ATOM 2310 C C . GLU A 1 290 ? -5.794 23.904 -30.585 1.00 27.86 290 GLU A C 1
ATOM 2312 O O . GLU A 1 290 ? -6.755 23.917 -29.818 1.00 27.86 290 GLU A O 1
ATOM 2317 N N . SER A 1 291 ? -4.821 24.812 -30.524 1.00 31.31 291 SER A N 1
ATOM 2318 C CA . SER A 1 291 ? -4.831 25.992 -29.661 1.00 31.31 291 SER A CA 1
ATOM 2319 C C . SER A 1 291 ? -5.328 27.196 -30.458 1.00 31.31 291 SER A C 1
ATOM 2321 O O . SER A 1 291 ? -4.701 27.575 -31.446 1.00 31.31 291 SER A O 1
ATOM 2323 N N . GLU A 1 292 ? -6.400 27.840 -29.994 1.00 27.31 292 GLU A N 1
ATOM 2324 C CA . GLU A 1 292 ? -6.722 29.220 -30.362 1.00 27.31 292 GLU A CA 1
ATOM 2325 C C . GLU A 1 292 ? -6.738 30.113 -29.114 1.00 27.31 292 GLU A C 1
ATOM 2327 O O . GLU A 1 292 ? -7.480 29.903 -28.156 1.00 27.31 292 GLU A O 1
ATOM 2332 N N . LEU A 1 293 ? -5.874 31.128 -29.150 1.00 29.39 293 LEU A N 1
ATOM 2333 C CA . LEU A 1 293 ? -5.805 32.264 -28.236 1.00 29.39 293 LEU A CA 1
ATOM 2334 C C . LEU A 1 293 ? -6.814 33.340 -28.661 1.00 29.39 293 LEU A C 1
ATOM 2336 O O . LEU A 1 293 ? -6.767 33.774 -29.810 1.00 29.39 293 LEU A O 1
ATOM 2340 N N . ALA A 1 294 ? -7.615 33.845 -27.715 1.00 27.61 294 ALA A N 1
ATOM 2341 C CA . ALA A 1 294 ? -7.785 35.277 -27.393 1.00 27.61 294 ALA A CA 1
ATOM 2342 C C . ALA A 1 294 ? -9.153 35.573 -26.748 1.00 27.61 294 ALA A C 1
ATOM 2344 O O . ALA A 1 294 ? -10.203 35.283 -27.314 1.00 27.61 294 ALA A O 1
ATOM 2345 N N . GLY A 1 295 ? -9.137 36.286 -25.618 1.00 25.06 295 GLY A N 1
ATOM 2346 C CA . GLY A 1 295 ? -10.327 36.905 -25.036 1.00 25.06 295 GLY A CA 1
ATOM 2347 C C . GLY A 1 295 ? -9.984 37.807 -23.851 1.00 25.06 295 GLY A C 1
ATOM 2348 O O . GLY A 1 295 ? -9.651 37.321 -22.780 1.00 25.06 295 GLY A O 1
ATOM 2349 N N . ASN A 1 296 ? -10.045 39.123 -24.065 1.00 30.42 296 ASN A N 1
ATOM 2350 C CA . ASN A 1 296 ? -9.907 40.187 -23.061 1.00 30.42 296 ASN A CA 1
ATOM 2351 C C . ASN A 1 296 ? -10.842 39.985 -21.853 1.00 30.42 296 ASN A C 1
ATOM 2353 O O . ASN A 1 296 ? -12.043 39.813 -22.053 1.00 30.42 296 ASN A O 1
ATOM 2357 N N . SER A 1 297 ? -10.346 40.185 -20.626 1.00 29.03 297 SER A N 1
ATOM 2358 C CA . SER A 1 297 ? -11.196 40.415 -19.448 1.00 29.03 297 SER A CA 1
ATOM 2359 C C . SER A 1 297 ? -10.910 41.782 -18.817 1.00 29.03 297 SER A C 1
ATOM 2361 O O . SER A 1 297 ? -9.833 42.020 -18.267 1.00 29.03 297 SER A O 1
ATOM 2363 N N . GLU A 1 298 ? -11.896 42.678 -18.887 1.00 27.84 298 GLU A N 1
ATOM 2364 C CA . GLU A 1 298 ? -11.990 43.859 -18.031 1.00 27.84 298 GLU A CA 1
ATOM 2365 C C . GLU A 1 298 ? -12.187 43.434 -16.570 1.00 27.84 298 GLU A C 1
ATOM 2367 O O . GLU A 1 298 ? -12.976 42.547 -16.250 1.00 27.84 298 GLU A O 1
ATOM 2372 N N . SER A 1 299 ? -11.447 44.089 -15.678 1.00 30.64 299 SER A N 1
ATOM 2373 C CA . SER A 1 299 ? -11.486 43.872 -14.235 1.00 30.64 299 SER A CA 1
ATOM 2374 C C . SER A 1 299 ? -12.758 44.477 -13.634 1.00 30.64 299 SER A C 1
ATOM 2376 O O . SER A 1 299 ? -12.882 45.697 -13.518 1.00 30.64 299 SER A O 1
ATOM 2378 N N . THR A 1 300 ? -13.691 43.627 -13.208 1.00 33.44 300 THR A N 1
ATOM 2379 C CA . THR A 1 300 ? -14.734 43.985 -12.236 1.00 33.44 300 THR A CA 1
ATOM 2380 C C . THR A 1 300 ? -14.397 43.368 -10.881 1.00 33.44 300 THR A C 1
ATOM 2382 O O . THR A 1 300 ? -14.066 42.189 -10.793 1.00 33.44 300 THR A O 1
ATOM 2385 N N . SER A 1 301 ? -14.435 44.192 -9.832 1.00 33.94 301 SER A N 1
ATOM 2386 C CA . SER A 1 301 ? -14.023 43.881 -8.456 1.00 33.94 301 SER A CA 1
ATOM 2387 C C . SER A 1 301 ? -14.707 42.632 -7.865 1.00 33.94 301 SER A C 1
ATOM 2389 O O . SER A 1 301 ? -15.892 42.428 -8.134 1.00 33.94 301 SER A O 1
ATOM 2391 N N . PRO A 1 302 ? -14.031 41.835 -7.010 1.00 41.66 302 PRO A N 1
ATOM 2392 C CA . PRO A 1 302 ? -14.640 40.640 -6.442 1.00 41.66 302 PRO A CA 1
ATOM 2393 C C . PRO A 1 302 ? -15.638 40.981 -5.317 1.00 41.66 302 PRO A C 1
ATOM 2395 O O . PRO A 1 302 ? -15.388 41.906 -4.533 1.00 41.66 302 PRO A O 1
ATOM 2398 N N . PRO A 1 303 ? -16.754 40.232 -5.200 1.00 42.62 303 PRO A N 1
ATOM 2399 C CA . PRO A 1 303 ? -17.648 40.314 -4.054 1.00 42.62 303 PRO A CA 1
ATOM 2400 C C . PRO A 1 303 ? -16.938 39.819 -2.783 1.00 42.62 303 PRO A C 1
ATOM 2402 O O . PRO A 1 303 ? -15.981 39.051 -2.845 1.00 42.62 303 PRO A O 1
ATOM 2405 N N . GLY A 1 304 ? -17.379 40.322 -1.626 1.00 40.53 304 GLY A N 1
ATOM 2406 C CA . GLY A 1 304 ? -16.711 40.156 -0.333 1.00 40.53 304 GLY A CA 1
ATOM 2407 C C . GLY A 1 304 ? -16.322 38.711 -0.009 1.00 40.53 304 GLY A C 1
ATOM 2408 O O . GLY A 1 304 ? -17.143 37.804 -0.111 1.00 40.53 304 GLY A O 1
ATOM 2409 N N . LYS A 1 305 ? -15.064 38.529 0.414 1.00 43.19 305 LYS A N 1
ATOM 2410 C CA . LYS A 1 305 ? -14.511 37.248 0.865 1.00 43.19 305 LYS A CA 1
ATOM 2411 C C . LYS A 1 305 ? -15.390 36.656 1.968 1.00 43.19 305 LYS A C 1
ATOM 2413 O O . LYS A 1 305 ? -15.520 37.244 3.043 1.00 43.19 305 LYS A O 1
ATOM 2418 N N 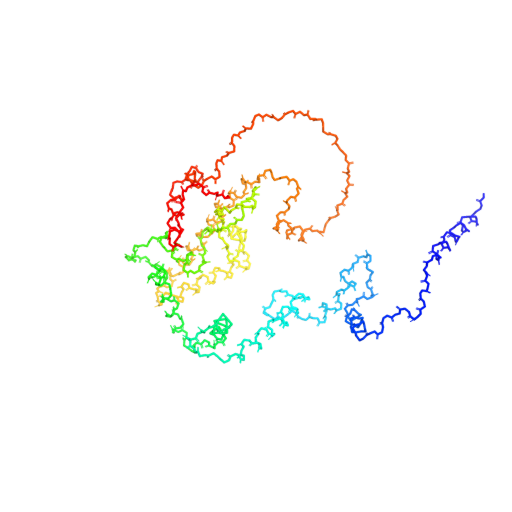. ILE A 1 306 ? -15.954 35.484 1.702 1.00 45.66 306 ILE A N 1
ATOM 2419 C CA . ILE A 1 306 ? -16.405 34.565 2.748 1.00 45.66 306 ILE A CA 1
ATOM 2420 C C . ILE A 1 306 ? -15.164 34.286 3.620 1.00 45.66 306 ILE A C 1
ATOM 2422 O O . ILE A 1 306 ? -14.095 34.053 3.052 1.00 45.66 306 ILE A O 1
ATOM 2426 N N . PRO A 1 307 ? -15.231 34.386 4.962 1.00 47.97 307 PRO A N 1
ATOM 2427 C CA . PRO A 1 307 ? -14.079 34.072 5.796 1.00 47.97 307 PRO A CA 1
ATOM 2428 C C . PRO A 1 307 ? -13.658 32.625 5.537 1.00 47.97 307 PRO A C 1
ATOM 2430 O O . PRO A 1 307 ? -14.481 31.719 5.673 1.00 47.97 307 PRO A O 1
ATOM 2433 N N . GLU A 1 308 ? -12.399 32.420 5.152 1.00 61.47 308 GLU A N 1
ATOM 2434 C CA . GLU A 1 308 ? -11.845 31.078 4.996 1.00 61.47 308 GLU A CA 1
ATOM 2435 C C . GLU A 1 308 ? -11.995 30.316 6.322 1.00 61.47 308 GLU A C 1
ATOM 2437 O O . GLU A 1 308 ? -11.675 30.857 7.390 1.00 61.47 308 GLU A O 1
ATOM 2442 N N . PRO A 1 309 ? -12.532 29.087 6.295 1.00 65.44 309 PRO A N 1
ATOM 2443 C CA . PRO A 1 309 ? -12.725 28.316 7.506 1.00 65.44 309 PRO A CA 1
ATOM 2444 C C . PRO A 1 309 ? -11.359 27.933 8.081 1.00 65.44 309 PRO A C 1
ATOM 2446 O O . PRO A 1 309 ? -10.533 27.351 7.380 1.00 65.44 309 PRO A O 1
ATOM 2449 N N . SER A 1 310 ? -11.154 28.233 9.367 1.00 76.81 310 SER A N 1
ATOM 2450 C CA . SER A 1 310 ? -9.911 27.972 10.105 1.00 76.81 310 SER A CA 1
ATOM 2451 C C . SER A 1 310 ? -9.299 26.605 9.770 1.00 76.81 310 SER A C 1
ATOM 2453 O O . SER A 1 310 ? -9.984 25.579 9.788 1.00 76.81 310 SER A O 1
ATOM 2455 N N . THR A 1 311 ? -8.005 26.597 9.465 1.00 86.31 311 THR A N 1
ATOM 2456 C CA . THR A 1 311 ? -7.179 25.397 9.250 1.00 86.31 311 THR A CA 1
ATOM 2457 C C . THR A 1 311 ? -6.579 24.880 10.555 1.00 86.31 311 THR A C 1
ATOM 2459 O O . THR A 1 311 ? -5.754 23.977 10.543 1.00 86.31 311 THR A O 1
ATOM 2462 N N . LYS A 1 312 ? -6.963 25.442 11.707 1.00 92.88 312 LYS A N 1
ATOM 2463 C CA . LYS A 1 312 ? -6.403 25.045 12.999 1.00 92.88 312 LYS A CA 1
ATOM 2464 C C . LYS A 1 312 ? -7.038 23.772 13.532 1.00 92.88 312 LYS A C 1
ATOM 2466 O O . LYS A 1 312 ? -8.258 23.618 13.515 1.00 92.88 312 LYS A O 1
ATOM 2471 N N . LEU A 1 313 ? -6.207 22.915 14.120 1.00 94.00 313 LEU A N 1
ATOM 2472 C CA . LEU A 1 313 ? -6.628 21.653 14.720 1.00 94.00 313 LEU A CA 1
ATOM 2473 C C . LEU A 1 313 ? -7.737 21.826 15.763 1.00 94.00 313 LEU A C 1
ATOM 2475 O O . LEU A 1 313 ? -8.669 21.031 15.795 1.00 94.00 313 LEU A O 1
ATOM 2479 N N . ARG A 1 314 ? -7.688 22.870 16.598 1.00 93.56 314 ARG A N 1
ATOM 2480 C CA . ARG A 1 314 ? -8.731 23.136 17.608 1.00 93.56 314 ARG A CA 1
ATOM 2481 C C . ARG A 1 314 ? -10.140 23.296 17.020 1.00 93.56 314 ARG A C 1
ATOM 2483 O O . ARG A 1 314 ? -11.114 23.103 17.739 1.00 93.56 314 ARG A O 1
ATOM 2490 N N . ASP A 1 315 ? -10.239 23.643 15.737 1.00 92.12 315 ASP A N 1
ATOM 2491 C CA . ASP A 1 315 ? -11.499 23.892 15.039 1.00 92.12 315 ASP A CA 1
ATOM 2492 C C . ASP A 1 315 ? -11.972 22.663 14.230 1.00 92.12 315 ASP A C 1
ATOM 2494 O O . ASP A 1 315 ? -13.049 22.704 13.632 1.00 92.12 315 ASP A O 1
ATOM 2498 N N . ILE A 1 316 ? -11.214 21.555 14.237 1.00 91.50 316 ILE A N 1
ATOM 2499 C CA . ILE A 1 316 ? -11.455 20.375 13.387 1.00 91.50 316 ILE A CA 1
ATOM 2500 C C . ILE A 1 316 ? -12.829 19.735 13.599 1.00 91.50 316 ILE A C 1
ATOM 2502 O O . ILE A 1 316 ? -13.492 19.369 12.631 1.00 91.50 316 ILE A O 1
ATOM 2506 N N . ASP A 1 317 ? -13.304 19.680 14.844 1.00 91.12 317 ASP A N 1
ATOM 2507 C CA . ASP A 1 317 ? -14.598 19.076 15.178 1.00 91.12 317 ASP A CA 1
ATOM 2508 C C . ASP A 1 317 ? -15.783 19.890 14.618 1.00 91.12 317 ASP A C 1
ATOM 2510 O O . ASP A 1 317 ? -16.901 19.390 14.501 1.00 91.12 317 ASP A O 1
ATOM 2514 N N . THR A 1 318 ? -15.548 21.151 14.237 1.00 87.38 318 THR A N 1
ATOM 2515 C CA . THR A 1 318 ? -16.545 21.977 13.537 1.00 87.38 318 THR A CA 1
ATOM 2516 C C . THR A 1 318 ? -16.682 21.562 12.070 1.00 87.38 318 THR A C 1
ATOM 2518 O O . THR A 1 318 ? -17.744 21.755 11.483 1.00 87.38 318 THR A O 1
ATOM 2521 N N . LYS A 1 319 ? -15.619 21.003 11.474 1.00 82.88 319 LYS A N 1
ATOM 2522 C CA . LYS A 1 319 ? -15.579 20.572 10.068 1.00 82.88 319 LYS A CA 1
ATOM 2523 C C . LYS A 1 319 ? -15.966 19.105 9.893 1.00 82.88 319 LYS A C 1
ATOM 2525 O O . LYS A 1 319 ? -16.752 18.796 9.007 1.00 82.88 319 LYS A O 1
ATOM 2530 N N . LEU A 1 320 ? -15.410 18.220 10.719 1.00 81.88 320 LEU A N 1
ATOM 2531 C CA . LEU A 1 320 ? -15.512 16.764 10.553 1.00 81.88 320 LEU A CA 1
ATOM 2532 C C . LEU A 1 320 ? -16.459 16.095 11.559 1.00 81.88 320 LEU A C 1
ATOM 2534 O O . LEU A 1 320 ? -16.422 14.877 11.723 1.00 81.88 320 LEU A O 1
ATOM 2538 N N . GLU A 1 321 ? -17.305 16.889 12.218 1.00 81.81 321 GLU A N 1
ATOM 2539 C CA . GLU A 1 321 ? -18.132 16.481 13.359 1.00 81.81 321 GLU A CA 1
ATOM 2540 C C . GLU A 1 321 ? -17.302 16.148 14.617 1.00 81.81 321 GLU A C 1
ATOM 2542 O O . GLU A 1 321 ? -16.079 16.251 14.652 1.00 81.81 321 GLU A O 1
ATOM 2547 N N . SER A 1 322 ? -17.971 15.813 15.719 1.00 83.00 322 SER A N 1
ATOM 2548 C CA . SER A 1 322 ? -17.334 15.681 17.035 1.00 83.00 322 SER A CA 1
ATOM 2549 C C . SER A 1 322 ? -16.395 14.473 17.161 1.00 83.00 322 SER A C 1
ATOM 2551 O O . SER A 1 322 ? -16.771 13.364 16.781 1.00 83.00 322 SER A O 1
ATOM 2553 N N . GLY A 1 323 ? -15.261 14.644 17.854 1.00 88.62 323 GLY A N 1
ATOM 2554 C CA . GLY A 1 323 ? -14.409 13.542 18.325 1.00 88.62 323 GLY A CA 1
ATOM 2555 C C . GLY A 1 323 ? -13.069 13.376 17.602 1.00 88.62 323 GLY A C 1
ATOM 2556 O O . GLY A 1 323 ? -12.226 12.608 18.076 1.00 88.62 323 GLY A O 1
ATOM 2557 N N . TRP A 1 324 ? -12.828 14.117 16.520 1.00 92.94 324 TRP A N 1
ATOM 2558 C CA . TRP A 1 324 ? -11.568 14.101 15.774 1.00 92.94 324 TRP A CA 1
ATOM 2559 C C . TRP A 1 324 ? -10.424 14.730 16.556 1.00 92.94 324 TRP A C 1
ATOM 2561 O O . TRP A 1 324 ? -9.338 14.153 16.615 1.00 92.94 324 TRP A O 1
ATOM 2571 N N . LEU A 1 325 ? -10.669 15.860 17.224 1.00 94.94 325 LEU A N 1
ATOM 2572 C CA . LEU A 1 325 ? -9.659 16.532 18.042 1.00 94.94 325 LEU A CA 1
ATOM 2573 C C . LEU A 1 325 ? -9.085 15.587 19.105 1.00 94.94 325 LEU A C 1
ATOM 2575 O O . LEU A 1 325 ? -7.866 15.500 19.276 1.00 94.94 325 LEU A O 1
ATOM 2579 N N . GLN A 1 326 ? -9.959 14.851 19.799 1.00 95.38 326 GLN A N 1
ATOM 2580 C CA . GLN A 1 326 ? -9.547 13.891 20.820 1.00 95.38 326 GLN A CA 1
ATOM 2581 C C . GLN A 1 326 ? -8.769 12.726 20.201 1.00 95.38 326 GLN A C 1
ATOM 2583 O O . GLN A 1 326 ? -7.699 12.391 20.704 1.00 95.38 326 GLN A O 1
ATOM 2588 N N . LEU A 1 327 ? -9.266 12.143 19.104 1.00 94.81 327 LEU A N 1
ATOM 2589 C CA . LEU A 1 327 ? -8.606 11.027 18.425 1.00 94.81 327 LEU A CA 1
ATOM 2590 C C . LEU A 1 327 ? -7.199 11.398 17.934 1.00 94.81 327 LEU A C 1
ATOM 2592 O O . LEU A 1 327 ? -6.255 10.649 18.172 1.00 94.81 327 LEU A O 1
ATOM 2596 N N . LEU A 1 328 ? -7.041 12.557 17.292 1.00 95.62 328 LEU A N 1
ATOM 2597 C CA . LEU A 1 328 ? -5.744 13.034 16.809 1.00 95.62 328 LEU A CA 1
ATOM 2598 C C . LEU A 1 328 ? -4.800 13.341 17.968 1.00 95.62 328 LEU A C 1
ATOM 2600 O O . LEU A 1 328 ? -3.667 12.869 17.971 1.00 95.62 328 LEU A O 1
ATOM 2604 N N . THR A 1 329 ? -5.272 14.051 18.996 1.00 96.19 329 THR A N 1
ATOM 2605 C CA . THR A 1 329 ? -4.471 14.316 20.204 1.00 96.19 329 THR A CA 1
ATOM 2606 C C . THR A 1 329 ? -3.938 13.019 20.806 1.00 96.19 329 THR A C 1
ATOM 2608 O O . THR A 1 329 ? -2.774 12.930 21.187 1.00 96.19 329 THR A O 1
ATOM 2611 N N . ASP A 1 330 ? -4.778 11.994 20.846 1.00 96.31 330 ASP A N 1
ATOM 2612 C CA . ASP A 1 330 ? -4.446 10.677 21.356 1.00 96.31 330 ASP A CA 1
ATOM 2613 C C . ASP A 1 330 ? -3.438 9.906 20.483 1.00 96.31 330 ASP A C 1
ATOM 2615 O O . ASP A 1 330 ? -2.498 9.324 21.024 1.00 96.31 330 ASP A O 1
ATOM 2619 N N . ILE A 1 331 ? -3.589 9.932 19.152 1.00 95.88 331 ILE A N 1
ATOM 2620 C CA . ILE A 1 331 ? -2.625 9.339 18.206 1.00 95.88 331 ILE A CA 1
ATOM 2621 C C . ILE A 1 331 ? -1.245 9.983 18.384 1.00 95.88 331 ILE A C 1
ATOM 2623 O O . ILE A 1 331 ? -0.240 9.288 18.532 1.00 95.88 331 ILE A O 1
ATOM 2627 N N . PHE A 1 332 ? -1.184 11.316 18.403 1.00 96.00 332 PHE A N 1
ATOM 2628 C CA . PHE A 1 332 ? 0.080 12.039 18.542 1.00 96.00 332 PHE A CA 1
ATOM 2629 C C . PHE A 1 332 ? 0.702 11.834 19.924 1.00 96.00 332 PHE A C 1
ATOM 2631 O O . PHE A 1 332 ? 1.918 11.669 20.033 1.00 96.00 332 PHE A O 1
ATOM 2638 N N . LYS A 1 333 ? -0.118 11.738 20.975 1.00 96.56 333 LYS A N 1
ATOM 2639 C CA . LYS A 1 333 ? 0.357 11.415 22.321 1.00 96.56 333 LYS A CA 1
ATOM 2640 C C . LYS A 1 333 ? 0.983 10.024 22.397 1.00 96.56 333 LYS A C 1
ATOM 2642 O O . LYS A 1 333 ? 2.007 9.873 23.063 1.00 96.56 333 LYS A O 1
ATOM 2647 N N . ASP A 1 334 ? 0.428 9.031 21.702 1.00 94.94 334 ASP A N 1
ATOM 2648 C CA . ASP A 1 334 ? 1.030 7.693 21.602 1.00 94.94 334 ASP A CA 1
ATOM 2649 C C . ASP A 1 334 ? 2.394 7.730 20.887 1.00 94.94 334 ASP A C 1
ATOM 2651 O O . ASP A 1 334 ? 3.290 6.954 21.219 1.00 94.94 334 ASP A O 1
ATOM 2655 N N . ALA A 1 335 ? 2.599 8.696 19.985 1.00 94.00 335 ALA A N 1
ATOM 2656 C CA . ALA A 1 335 ? 3.893 9.013 19.375 1.00 94.00 335 ALA A CA 1
ATOM 2657 C C . ALA A 1 335 ? 4.794 9.922 20.241 1.00 94.00 335 ALA A C 1
ATOM 2659 O O . ALA A 1 335 ? 5.834 10.387 19.778 1.00 94.00 335 ALA A O 1
ATOM 2660 N N . SER A 1 336 ? 4.427 10.181 21.502 1.00 96.00 336 SER A N 1
ATOM 2661 C CA . SER A 1 336 ? 5.121 11.107 22.415 1.00 96.00 336 SER A CA 1
ATOM 2662 C C . SER A 1 336 ? 5.147 12.574 21.953 1.00 96.00 336 SER A C 1
ATOM 2664 O O . SER A 1 336 ? 6.048 13.329 22.322 1.00 96.00 336 SER A O 1
ATOM 2666 N N . VAL A 1 337 ? 4.144 13.000 21.181 1.00 94.31 337 VAL A N 1
ATOM 2667 C CA . VAL A 1 337 ? 3.950 14.383 20.724 1.00 94.31 337 VAL A CA 1
ATOM 2668 C C . VAL A 1 337 ? 2.707 14.975 21.388 1.00 94.31 337 VAL A C 1
ATOM 2670 O O . VAL A 1 337 ? 1.626 14.398 21.339 1.00 94.31 337 VAL A O 1
ATOM 2673 N N . ASN A 1 338 ? 2.843 16.152 22.002 1.00 95.88 338 ASN A N 1
ATOM 2674 C CA . ASN A 1 338 ? 1.710 16.871 22.586 1.00 95.88 338 ASN A CA 1
ATOM 2675 C C . ASN A 1 338 ? 1.253 17.972 21.629 1.00 95.88 338 ASN A C 1
ATOM 2677 O O . ASN A 1 338 ? 2.022 18.890 21.348 1.00 95.88 338 ASN A O 1
ATOM 2681 N N . LEU A 1 339 ? 0.008 17.878 21.165 1.00 95.62 339 LEU A N 1
ATOM 2682 C CA . LEU A 1 339 ? -0.620 18.903 20.336 1.00 95.62 339 LEU A CA 1
ATOM 2683 C C . LEU A 1 339 ? -1.129 20.058 21.204 1.00 95.62 339 LEU A C 1
ATOM 2685 O O . LEU A 1 339 ? -1.565 19.866 22.341 1.00 95.62 339 LEU A O 1
ATOM 2689 N N . THR A 1 340 ? -1.059 21.263 20.657 1.00 94.19 340 THR A N 1
ATOM 2690 C CA . THR A 1 340 ? -1.481 22.516 21.293 1.00 94.19 340 THR A CA 1
ATOM 2691 C C . THR A 1 340 ? -2.866 22.968 20.834 1.00 94.19 340 THR A C 1
ATOM 2693 O O . THR A 1 340 ? -3.483 23.796 21.499 1.00 94.19 340 THR A O 1
ATOM 2696 N N . GLY A 1 341 ? -3.356 22.428 19.713 1.00 92.81 341 GLY A N 1
ATOM 2697 C CA . GLY A 1 341 ? -4.564 22.869 19.019 1.00 92.81 341 GLY A CA 1
ATOM 2698 C C . GLY A 1 341 ? -4.300 23.966 17.979 1.00 92.81 341 GLY A C 1
ATOM 2699 O O . GLY A 1 341 ? -5.183 24.258 17.174 1.00 92.81 341 GLY A O 1
ATOM 2700 N N . GLU A 1 342 ? -3.100 24.554 17.966 1.00 94.50 342 GLU A N 1
ATOM 2701 C CA . GLU A 1 342 ? -2.691 25.590 17.006 1.00 94.50 342 GLU A CA 1
ATOM 2702 C C . GLU A 1 342 ? -1.991 25.017 15.766 1.00 94.50 342 GLU A C 1
ATOM 2704 O O . GLU A 1 342 ? -1.591 25.777 14.875 1.00 94.50 342 GLU A O 1
ATOM 2709 N N . GLU A 1 343 ? -1.828 23.694 15.704 1.00 95.69 343 GLU A N 1
ATOM 2710 C CA . GLU A 1 343 ? -1.298 23.004 14.535 1.00 95.69 343 GLU A CA 1
ATOM 2711 C C . GLU A 1 343 ? -2.192 23.247 13.316 1.00 95.69 343 GLU A C 1
ATOM 2713 O O . GLU A 1 343 ? -3.417 23.338 13.432 1.00 95.69 343 GLU A O 1
ATOM 2718 N N . GLU A 1 344 ? -1.564 23.368 12.147 1.00 95.06 344 GLU A N 1
ATOM 2719 C CA . GLU A 1 344 ? -2.289 23.405 10.881 1.00 95.06 344 GLU A CA 1
ATOM 2720 C C . GLU A 1 344 ? -2.827 22.014 10.548 1.00 95.06 344 GLU A C 1
ATOM 2722 O O . GLU A 1 344 ? -2.178 21.005 10.827 1.00 95.06 344 GLU A O 1
ATOM 2727 N N . VAL A 1 345 ? -3.988 21.983 9.911 1.00 93.38 345 VAL A N 1
ATOM 2728 C CA . VAL A 1 345 ? -4.620 20.811 9.319 1.00 93.38 345 VAL A CA 1
ATOM 2729 C C . VAL A 1 345 ? -4.885 21.145 7.857 1.00 93.38 345 VAL A C 1
ATOM 2731 O O . VAL A 1 345 ? -5.430 22.217 7.571 1.00 93.38 345 VAL A O 1
ATOM 2734 N N . ASN A 1 346 ? -4.437 20.269 6.961 1.00 89.94 346 ASN A N 1
ATOM 2735 C CA . ASN A 1 346 ? -4.756 20.361 5.538 1.00 89.94 346 ASN A CA 1
ATOM 2736 C C . ASN A 1 346 ? -6.190 19.895 5.292 1.00 89.94 346 ASN A C 1
ATOM 2738 O O . ASN A 1 346 ? -6.575 18.860 5.885 1.00 89.94 346 ASN A O 1
#

Solvent-accessible surface area (backbone atoms only — not comparable to full-atom values): 21192 Å² total; per-residue (Å²): 137,57,82,69,61,61,55,53,56,56,56,56,57,63,61,62,77,66,72,79,76,75,79,74,58,90,83,78,63,72,78,48,73,66,48,48,50,52,52,49,58,50,59,62,16,38,27,86,88,46,55,57,90,81,38,46,63,48,16,54,38,41,42,39,57,74,72,54,77,62,57,95,92,46,99,70,72,51,74,69,49,55,53,49,51,55,50,50,48,52,50,47,62,56,40,73,69,58,90,68,61,86,98,58,63,91,45,73,69,42,45,53,27,53,54,50,54,62,67,69,48,80,73,72,97,44,67,68,59,57,50,50,53,50,52,56,51,38,38,76,36,68,46,79,64,61,70,79,53,94,86,63,84,79,86,80,57,66,66,59,32,47,39,41,33,37,70,76,64,73,46,63,67,85,39,32,80,48,81,38,60,26,92,90,45,68,90,40,68,10,42,32,67,44,78,34,87,55,93,55,51,61,65,57,42,40,42,44,81,81,54,67,54,73,63,52,52,52,48,54,50,49,45,34,54,51,36,48,68,53,40,80,79,57,60,67,68,61,36,49,49,50,28,48,52,53,52,53,48,52,33,53,50,33,50,58,50,52,60,55,64,77,68,63,82,72,92,64,69,98,81,74,80,50,77,65,56,58,58,53,50,68,76,61,71,85,69,89,85,84,88,83,89,87,81,91,78,85,90,73,84,81,77,83,81,73,79,78,77,77,46,33,37,70,51,40,32,81,76,76,42,84,60,53,50,60,52,51,44,50,44,37,42,75,68,75,36,85,76,84,39,76,48,40,39,94

Radius of gyration: 30.62 Å; Cα contacts (8 Å, |Δi|>4): 248; chains: 1; bounding box: 60×69×95 Å

Organism: Ixodes ricinus (NCBI:txid34613)

Nearest PDB structures (foldseek):
  3dwb-assembly1_A  TM=7.985E-01  e=5.312E-07  Homo sapiens
  6svy-assembly1_A  TM=7.321E-01  e=2.494E-06  Homo sapiens

Foldseek 3Di:
DDPVVVVVVVVVVVVVVPPDPPCPDPVPQDPDPVSVVVVVVQVQQADPVDDCVVPVCCRRHVSVVVPDDDPPPDPDDDPVVVVVVVVVVVVCVVLVPDDEDAPDDPDPSNVVSNVVVVVPDDDPPDVVVVLVVVQVVCVQLVCNAPPDFPPDPDDDDVLSSQLSCCQVPVDHAQKHWDWAQDPVGSVATFTEIGGHADPPGLVQLQCVVPPHDPSNVVVLVVLLVVLCVRVPPPDSVRSNVSSVVVSVVSNVSSVVVVVVVVPDPDPDPPPDDDPVNVVVCVVPPPDDDDDDDDDDDDDDDDDDDDPDPDQWLLCVCVPPNPDSSVSVQSSVVSVVHHDPRRHGHD

Sequence (346 aa):
MNCWTAAQTFMMSALICSTTAHTKGEDDVCKTTHCMRLGLELSDAINASADPCDDFYDYVCKKWKNKTQIPPYLPSYGHLWLIRDEVAKKINDTLSNINVKAFQAESLNETIAIAYQSCMKEDSSQPAEEIERLQNTLKRFGILEWPITPGSKQNISWQEIYRKIRIGADMSFIFSVNLNPNLTNTSVRAIDIDISGFVPTLNQIYQAQYEKDGAVKAYEDFIKQTVILFSEGKDINVTTKIAQDIFDFEVNLAKELNKSLEFVEPDLPDDYISYEDYLNSINDSSSTIESELAGNSESTSPPGKIPEPSTKLRDIDTKLESGWLQLLTDIFKDASVNLTGEEEVN

Mean predicted aligned error: 13.18 Å

pLDDT: mean 80.49, std 20.96, range [25.06, 97.94]

InterPro domains:
  IPR000718 Peptidase M13 [PS51885] (29-346)
  IPR000718 Peptidase M13 [PTHR11733] (4-292)
  IPR008753 Peptidase M13, N-terminal domain [PF05649] (52-257)
  IPR042089 Peptidase M13, domain 2 [G3DSA:1.10.1380.10] (81-346)

Secondary structure (DSSP, 8-state):
--HHHHHHHHHHHHHHTSS------GGGS--SHHHHHHHHHHHHH--TTS-TTT-HHHHHHHHHHHHPPPPTT-S---HHHHHHHHHHHHHHHHHHT----TT---SHHHHHHHHHHHHSSPPPS-HHHHHHHHHHHHHHTT--SSSPPTT------HHHHHHHHHHHH---BSEEEEEEE-SS-TTSEEEEEEEPPPSS-HHHHHHTTT---HHHHHHHHHHHHHHHHHTTT--HHHHHHHHHHHHHHHHHHHHHHHHHHTT------TT---HHHHHHHHHH--S-------------PPPPPPPPP--BGGGHHHHS-TTHHHHHHHHHHHTT----S-SEE-